Protein AF-A0A2N5UGX7-F1 (afdb_monomer)

Solvent-accessible surface area (backbone atoms only — not comparable to full-atom values): 14971 Å² total; per-residue (Å²): 144,81,88,87,88,77,84,75,81,76,89,75,68,80,90,80,84,80,83,92,83,68,96,86,52,77,71,65,73,45,54,62,57,58,76,65,53,88,71,82,81,57,66,69,60,53,53,55,48,51,55,53,49,52,54,52,42,71,71,44,78,58,48,61,64,44,38,58,51,51,41,49,51,46,22,51,42,62,77,40,58,94,41,64,81,66,40,67,61,50,52,63,50,54,54,49,50,54,48,50,56,70,70,44,79,52,85,78,68,48,70,56,55,76,72,48,43,40,58,74,44,12,87,74,27,75,50,72,56,55,36,26,46,73,50,36,52,62,66,43,76,81,40,76,90,47,40,68,57,53,48,31,62,74,70,65,41,54,92,53,45,43,81,47,51,59,56,52,52,43,64,32,26,66,75,43,68,79,93,60,48,43,62,58,50,57,49,45,52,42,51,48,56,42,48,50,64,45,99,42,72,67,32,29,53,44,44,54,50,51,52,50,41,54,76,69,41,90,62,38,52,72,56,75,36,57,46,37,30,53,53,38,50,53,55,42,57,78,65,66,52,66,96,77,62,59,44,67,90,126

Sequence (250 aa):
MNQDYKVYFITSFTWSQIDPCSHSHKSYYQFPKILTWKDSIPQEHLLTWIRSLSRIIHDDTDGEITSIVTYGFYTLLLKNYGQEPETSIILPILQRWKRDAKSSSWNGRIHLQVWNREMLEPEKGFSKDLLTWPTLNALLIHEPSLDRLRGMISRQEYHLVAGELEVVKQIFSSNPPQPLSGYTRVAALALLFHALHIPEEEVKKEVEATASSILTQPGFYLFSHERSLLDKMFHDHSNNIPEKQVPIAL

Organism: NCBI:txid200324

Mean predicted aligned error: 11.04 Å

Structure (mmCIF, N/CA/C/O backbone):
data_AF-A0A2N5UGX7-F1
#
_entry.id   AF-A0A2N5UGX7-F1
#
loop_
_atom_site.group_PDB
_atom_site.id
_atom_site.type_symbol
_atom_site.label_atom_id
_atom_site.label_alt_id
_atom_site.label_comp_id
_atom_site.label_asym_id
_atom_site.label_entity_id
_atom_site.label_seq_id
_atom_site.pdbx_PDB_ins_code
_atom_site.Cartn_x
_atom_site.Cartn_y
_atom_site.Cartn_z
_atom_site.occupancy
_atom_site.B_iso_or_equiv
_atom_site.auth_seq_id
_atom_site.auth_comp_id
_atom_site.auth_asym_id
_atom_site.auth_atom_id
_atom_site.pdbx_PDB_model_num
ATOM 1 N N . MET A 1 1 ? 23.348 -19.781 12.090 1.00 25.72 1 MET A N 1
ATOM 2 C CA . MET A 1 1 ? 23.235 -18.839 13.222 1.00 25.72 1 MET A CA 1
ATOM 3 C C . MET A 1 1 ? 22.750 -17.500 12.692 1.00 25.72 1 MET A C 1
ATOM 5 O O . MET A 1 1 ? 23.556 -16.727 12.205 1.00 25.72 1 MET A O 1
ATOM 9 N N . ASN A 1 2 ? 21.439 -17.298 12.624 1.00 23.92 2 ASN A N 1
ATOM 10 C CA . ASN A 1 2 ? 20.697 -16.327 13.430 1.00 23.92 2 ASN A CA 1
ATOM 11 C C . ASN A 1 2 ? 19.234 -16.467 13.007 1.00 23.92 2 ASN A C 1
ATOM 13 O O . ASN A 1 2 ? 18.884 -16.274 11.846 1.00 23.92 2 ASN A O 1
ATOM 17 N N . GLN A 1 3 ? 18.446 -16.966 13.952 1.00 28.92 3 GLN A N 1
ATOM 18 C CA . GLN A 1 3 ? 16.993 -16.971 13.920 1.00 28.92 3 GLN A CA 1
ATOM 19 C C . GLN A 1 3 ? 16.496 -15.519 14.023 1.00 28.92 3 GLN A C 1
ATOM 21 O O . GLN A 1 3 ? 17.258 -14.654 14.444 1.00 28.92 3 GLN A O 1
ATOM 26 N N . ASP A 1 4 ? 15.231 -15.311 13.646 1.00 25.98 4 ASP A N 1
ATOM 27 C CA . ASP A 1 4 ? 14.408 -14.101 13.846 1.00 25.98 4 ASP A CA 1
ATOM 28 C C . ASP A 1 4 ? 14.063 -13.309 12.576 1.00 25.98 4 ASP A C 1
ATOM 30 O O . ASP A 1 4 ? 14.296 -12.113 12.455 1.00 25.98 4 ASP A O 1
ATOM 34 N N . TYR A 1 5 ? 13.377 -13.985 11.649 1.00 27.66 5 TYR A N 1
ATOM 35 C CA . TYR A 1 5 ? 12.421 -13.341 10.744 1.00 27.66 5 TYR A CA 1
ATOM 36 C C . TYR A 1 5 ? 11.043 -13.958 10.989 1.00 27.66 5 TYR A C 1
ATOM 38 O O . TYR A 1 5 ? 10.632 -14.906 10.324 1.00 27.66 5 TYR A O 1
ATOM 46 N N . LYS A 1 6 ? 10.340 -13.457 12.005 1.00 27.06 6 LYS A N 1
ATOM 47 C CA . LYS A 1 6 ? 8.914 -13.729 12.222 1.00 27.06 6 LYS A CA 1
ATOM 48 C C . LYS A 1 6 ? 8.168 -12.404 12.330 1.00 27.06 6 LYS A C 1
ATOM 50 O O . LYS A 1 6 ? 7.663 -12.053 13.385 1.00 27.06 6 LYS A O 1
ATOM 55 N N . VAL A 1 7 ? 8.096 -11.672 11.220 1.00 31.25 7 VAL A N 1
ATOM 56 C CA . VAL A 1 7 ? 7.042 -10.667 11.052 1.00 31.25 7 VAL A CA 1
ATOM 57 C C . VAL A 1 7 ? 5.827 -11.436 10.561 1.00 31.25 7 VAL A C 1
ATOM 59 O O . VAL A 1 7 ? 5.752 -11.869 9.412 1.00 31.25 7 VAL A O 1
ATOM 62 N N . TYR A 1 8 ? 4.940 -11.737 11.500 1.00 31.05 8 TYR A N 1
ATOM 63 C CA . TYR A 1 8 ? 3.758 -12.538 11.263 1.00 31.05 8 TYR A CA 1
ATOM 64 C C . TYR A 1 8 ? 2.807 -11.820 10.297 1.00 31.05 8 TYR A C 1
ATOM 66 O O . TYR A 1 8 ? 2.217 -10.792 10.623 1.00 31.05 8 TYR A O 1
ATOM 74 N N . PHE A 1 9 ? 2.599 -12.422 9.127 1.00 30.91 9 PHE A N 1
ATOM 75 C CA . PHE A 1 9 ? 1.405 -12.212 8.315 1.00 30.91 9 PHE A CA 1
ATOM 76 C C . PHE A 1 9 ? 0.183 -12.679 9.110 1.00 30.91 9 PHE A C 1
ATOM 78 O O . PHE A 1 9 ? -0.189 -13.850 9.070 1.00 30.91 9 PHE A O 1
ATOM 85 N N . ILE A 1 10 ? -0.436 -11.783 9.879 1.00 33.00 10 ILE A N 1
ATOM 86 C CA . ILE A 1 10 ? -1.718 -12.059 10.537 1.00 33.00 10 ILE A CA 1
ATOM 87 C C . ILE A 1 10 ? -2.762 -11.115 9.970 1.00 33.00 10 ILE A C 1
ATOM 89 O O . ILE A 1 10 ? -3.164 -10.136 10.588 1.00 33.00 10 ILE A O 1
ATOM 93 N N . THR A 1 11 ? -3.249 -11.470 8.790 1.00 35.16 11 THR A N 1
ATOM 94 C CA . THR A 1 11 ? -4.646 -11.211 8.416 1.00 35.16 11 THR A CA 1
ATOM 95 C C . THR A 1 11 ? -5.323 -12.434 7.787 1.00 35.16 11 THR A C 1
ATOM 97 O O . THR A 1 11 ? -6.534 -12.409 7.589 1.00 35.16 11 THR A O 1
ATOM 100 N N . SER A 1 12 ? -4.601 -13.546 7.579 1.00 30.34 12 SER A N 1
ATOM 101 C CA . SER A 1 12 ? -5.141 -14.777 6.979 1.00 30.34 12 SER A CA 1
ATOM 102 C C . SER A 1 12 ? -4.726 -16.078 7.689 1.00 30.34 12 SER A C 1
ATOM 104 O O . SER A 1 12 ? -4.705 -17.140 7.071 1.00 30.34 12 SER A O 1
ATOM 106 N N . PHE A 1 13 ? -4.452 -16.057 9.001 1.00 31.73 13 PHE A N 1
ATOM 107 C CA . PHE A 1 13 ? -4.387 -17.315 9.754 1.00 31.73 13 PHE A CA 1
ATOM 108 C C . PHE A 1 13 ? -5.798 -17.876 9.962 1.00 31.73 13 PHE A C 1
ATOM 110 O O . PHE A 1 13 ? -6.648 -17.257 10.603 1.00 31.73 13 PHE A O 1
ATOM 117 N N . THR A 1 14 ? -6.039 -19.087 9.459 1.00 32.84 14 THR A N 1
ATOM 118 C CA . THR A 1 14 ? -7.123 -19.948 9.932 1.00 32.84 14 THR A CA 1
ATOM 119 C C . THR A 1 14 ? -6.929 -20.197 11.430 1.00 32.84 14 THR A C 1
ATOM 121 O O . THR A 1 14 ? -5.948 -20.802 11.859 1.00 32.84 14 THR A O 1
ATOM 124 N N . TRP A 1 15 ? -7.872 -19.679 12.214 1.00 37.78 15 TRP A N 1
ATOM 125 C CA . TRP A 1 15 ? -7.895 -19.493 13.670 1.00 37.78 15 TRP A CA 1
ATOM 126 C C . TRP A 1 15 ? -7.915 -20.770 14.542 1.00 37.78 15 TRP A C 1
ATOM 128 O O . TRP A 1 15 ? -8.552 -20.778 15.5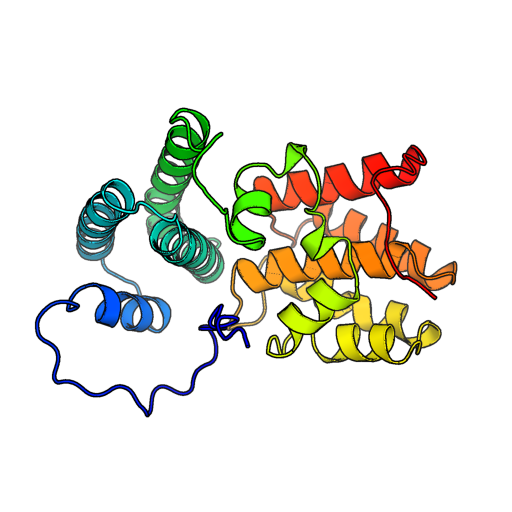93 1.00 37.78 15 TRP A O 1
ATOM 138 N N . SER A 1 16 ? -7.260 -21.866 14.150 1.00 25.44 16 SER A N 1
ATOM 139 C CA . SER A 1 16 ? -7.422 -23.173 14.816 1.00 25.44 16 SER A CA 1
ATOM 140 C C . SER A 1 16 ? -6.281 -23.620 15.742 1.00 25.44 16 SER A C 1
ATOM 142 O O . SER A 1 16 ? -6.319 -24.758 16.199 1.00 25.44 16 SER A O 1
ATOM 144 N N . GLN A 1 17 ? -5.266 -22.795 16.037 1.00 30.67 17 GLN A N 1
ATOM 145 C CA . GLN A 1 17 ? -4.082 -23.260 16.794 1.00 30.67 17 GLN A CA 1
ATOM 146 C C . GLN A 1 17 ? -3.532 -22.289 17.860 1.00 30.67 17 GLN A C 1
ATOM 148 O O . GLN A 1 17 ? -2.321 -22.137 17.978 1.00 30.67 17 GLN A O 1
ATOM 153 N N . ILE A 1 18 ? -4.376 -21.645 18.676 1.00 31.55 18 ILE A N 1
ATOM 154 C CA . ILE A 1 18 ? -3.879 -20.826 19.803 1.00 31.55 18 ILE A CA 1
ATOM 155 C C . ILE A 1 18 ? -4.422 -21.351 21.141 1.00 31.55 18 ILE A C 1
ATOM 157 O O . ILE A 1 18 ? -5.632 -21.405 21.358 1.00 31.55 18 ILE A O 1
ATOM 161 N N . ASP A 1 19 ? -3.488 -21.760 22.005 1.00 28.88 19 ASP A N 1
ATOM 162 C CA . ASP A 1 19 ? -3.677 -22.421 23.302 1.00 28.88 19 ASP A CA 1
ATOM 163 C C . ASP A 1 19 ? -4.246 -21.448 24.375 1.00 28.88 19 ASP A C 1
ATOM 165 O O . ASP A 1 19 ? -3.667 -20.377 24.585 1.00 28.88 19 ASP A O 1
ATOM 169 N N . PRO A 1 20 ? -5.364 -21.757 25.071 1.00 31.33 20 PRO A N 1
ATOM 170 C CA . PRO A 1 20 ? -6.093 -20.804 25.926 1.00 31.33 20 PRO A CA 1
ATOM 171 C C . PRO A 1 20 ? -5.447 -20.418 27.273 1.00 31.33 20 PRO A C 1
ATOM 173 O O . PRO A 1 20 ? -6.063 -19.680 28.047 1.00 31.33 20 PRO A O 1
ATOM 176 N N . CYS A 1 21 ? -4.258 -20.918 27.616 1.00 27.28 21 CYS A N 1
ATOM 177 C CA . CYS A 1 21 ? -3.842 -21.036 29.022 1.00 27.28 21 CYS A CA 1
ATOM 178 C C . CYS A 1 21 ? -2.705 -20.111 29.513 1.00 27.28 21 CYS A C 1
ATOM 180 O O . CYS A 1 21 ? -2.038 -20.458 30.485 1.00 27.28 21 CYS A O 1
ATOM 182 N N . SER A 1 22 ? -2.506 -18.900 28.965 1.00 30.73 22 SER A N 1
ATOM 183 C CA . SER A 1 22 ? -1.585 -17.907 29.569 1.00 30.73 22 SER A CA 1
ATOM 184 C C . SER A 1 22 ? -2.300 -16.620 30.021 1.00 30.73 22 SER A C 1
ATOM 186 O O . SER A 1 22 ? -2.978 -15.923 29.268 1.00 30.73 22 SER A O 1
ATOM 188 N N . HIS A 1 23 ? -2.202 -16.322 31.319 1.00 29.70 23 HIS A N 1
ATOM 189 C CA . HIS A 1 23 ? -3.092 -15.399 32.036 1.00 29.70 23 HIS A CA 1
ATOM 190 C C . HIS A 1 23 ? -2.713 -13.900 31.980 1.00 29.70 23 HIS A C 1
ATOM 192 O O . HIS A 1 23 ? -3.357 -13.103 32.657 1.00 29.70 23 HIS A O 1
ATOM 198 N N . SER A 1 24 ? -1.748 -13.473 31.155 1.00 35.47 24 SER A N 1
ATOM 199 C CA . SER A 1 24 ? -1.296 -12.064 31.092 1.00 35.47 24 SER A CA 1
ATOM 200 C C . SER A 1 24 ? -1.665 -11.287 29.813 1.00 35.47 24 SER A C 1
ATOM 202 O O . SER A 1 24 ? -1.433 -10.086 29.757 1.00 35.47 24 SER A O 1
ATOM 204 N N . HIS A 1 25 ? -2.300 -11.912 28.813 1.00 35.66 25 HIS A N 1
ATOM 205 C CA . HIS A 1 25 ? -2.457 -11.340 27.457 1.00 35.66 25 HIS A CA 1
ATOM 206 C C . HIS A 1 25 ? -3.917 -11.130 27.001 1.00 35.66 25 HIS A C 1
ATOM 208 O O . HIS A 1 25 ? -4.211 -11.077 25.807 1.00 35.66 25 HIS A O 1
ATOM 214 N N . LYS A 1 26 ? -4.871 -11.006 27.935 1.00 31.95 26 LYS A N 1
ATOM 215 C CA . LYS A 1 26 ? -6.319 -11.031 27.629 1.00 31.95 26 LYS A CA 1
ATOM 216 C C . LYS A 1 26 ? -6.817 -9.938 26.661 1.00 31.95 26 LYS A C 1
ATOM 218 O O . LYS A 1 26 ? -7.842 -10.156 26.021 1.00 31.95 26 LYS A O 1
ATOM 223 N N . SER A 1 27 ? -6.121 -8.807 26.509 1.00 38.84 27 SER A N 1
ATOM 224 C CA . SER A 1 27 ? -6.508 -7.718 25.590 1.00 38.84 27 SER A CA 1
ATOM 225 C C . SER A 1 27 ? -6.175 -8.000 24.119 1.00 38.84 27 SER A C 1
ATOM 227 O O . SER A 1 27 ? -6.954 -7.635 23.240 1.00 38.84 27 SER A O 1
ATOM 229 N N . TYR A 1 28 ? -5.069 -8.695 23.837 1.00 37.41 28 TYR A N 1
ATOM 230 C CA . TYR A 1 28 ? -4.634 -8.996 22.467 1.00 37.41 28 TYR A CA 1
ATOM 231 C C . TYR A 1 28 ? -5.542 -10.021 21.785 1.00 37.41 28 TYR A C 1
ATOM 233 O O . TYR A 1 28 ? -5.849 -9.882 20.607 1.00 37.41 28 TYR A O 1
ATOM 241 N N . TYR A 1 29 ? -6.076 -10.986 22.539 1.00 39.75 29 TYR A N 1
ATOM 242 C CA . TYR A 1 29 ? -7.000 -12.004 22.019 1.00 39.75 29 TYR A CA 1
ATOM 243 C C . TYR A 1 29 ? -8.375 -11.455 21.595 1.00 39.75 29 TYR A C 1
ATOM 245 O O . TYR A 1 29 ? -9.163 -12.173 20.976 1.00 39.75 29 TYR A O 1
ATOM 253 N N . GLN A 1 30 ? -8.691 -10.198 21.924 1.00 40.12 30 GLN A N 1
ATOM 254 C CA . GLN A 1 30 ? -9.943 -9.547 21.526 1.00 40.12 30 GLN A CA 1
ATOM 255 C C . GLN A 1 30 ? -9.812 -8.751 20.221 1.00 40.12 30 GLN A C 1
ATOM 257 O O . GLN A 1 30 ? -10.808 -8.583 19.522 1.00 40.12 30 GLN A O 1
ATOM 262 N N . PHE A 1 31 ? -8.599 -8.315 19.860 1.00 44.62 31 PHE A N 1
ATOM 263 C CA . PHE A 1 31 ? -8.330 -7.540 18.642 1.00 44.62 31 PHE A CA 1
ATOM 264 C C . PHE A 1 31 ? -8.800 -8.268 17.368 1.00 44.62 31 PHE A C 1
ATOM 266 O O . PHE A 1 31 ? -9.508 -7.662 16.559 1.00 44.62 31 PHE A O 1
ATOM 273 N N . PRO A 1 32 ? -8.546 -9.582 17.205 1.00 44.78 32 PRO A N 1
ATOM 274 C CA . PRO A 1 32 ? -8.989 -10.282 16.011 1.00 44.78 32 PRO A CA 1
ATOM 275 C C . PRO A 1 32 ? -10.488 -10.565 15.986 1.00 44.78 32 PRO A C 1
ATOM 277 O O . PRO A 1 32 ? -11.097 -10.483 14.925 1.00 44.78 32 PRO A O 1
ATOM 280 N N . LYS A 1 33 ? -11.110 -10.809 17.151 1.00 41.12 33 LYS A N 1
ATOM 281 C CA . LYS A 1 33 ? -12.571 -10.978 17.252 1.00 41.12 33 LYS A CA 1
ATOM 282 C C . LYS A 1 33 ? -13.321 -9.744 16.745 1.00 41.12 33 LYS A C 1
ATOM 284 O O . LYS A 1 33 ? -14.348 -9.892 16.091 1.00 41.12 33 LYS A O 1
ATOM 289 N N . ILE A 1 34 ? -12.778 -8.553 16.992 1.00 47.62 34 ILE A N 1
ATOM 290 C CA . ILE A 1 34 ? -13.338 -7.262 16.572 1.00 47.62 34 ILE A CA 1
ATOM 291 C C . ILE A 1 34 ? -13.196 -7.051 15.054 1.00 47.62 34 ILE A C 1
ATOM 293 O O . ILE A 1 34 ? -14.162 -6.654 14.405 1.00 47.62 34 ILE A O 1
ATOM 297 N N . LEU A 1 35 ? -12.042 -7.389 14.461 1.00 51.41 35 LEU A N 1
ATOM 298 C CA . LEU A 1 35 ? -11.848 -7.346 13.001 1.00 51.41 35 LEU A CA 1
ATOM 299 C C . LEU A 1 35 ? -12.805 -8.304 12.267 1.00 51.41 35 LEU A C 1
ATOM 301 O O . LEU A 1 35 ? -13.353 -7.968 11.213 1.00 51.41 35 LEU A O 1
ATOM 305 N N . THR A 1 36 ? -13.072 -9.468 12.864 1.00 49.25 36 THR A N 1
ATOM 306 C CA . THR A 1 36 ? -13.997 -10.477 12.327 1.00 49.25 36 THR A CA 1
ATOM 307 C C . THR A 1 36 ? -15.468 -10.234 12.665 1.00 49.25 36 THR A C 1
ATOM 309 O O . THR A 1 36 ? -16.323 -10.951 12.145 1.00 49.25 36 THR A O 1
ATOM 312 N N . TRP A 1 37 ? -15.800 -9.267 13.532 1.00 49.25 37 TRP A N 1
ATOM 313 C CA . TRP A 1 37 ? -17.180 -9.128 13.997 1.00 49.25 37 TRP A CA 1
ATOM 314 C C . TRP A 1 37 ? -18.079 -8.600 12.882 1.00 49.25 37 TRP A C 1
ATOM 316 O O . TRP A 1 37 ? -17.738 -7.641 12.185 1.00 49.25 37 TRP A O 1
ATOM 326 N N . LYS A 1 38 ? -19.177 -9.322 12.655 1.00 46.62 38 LYS A N 1
ATOM 327 C CA . LYS A 1 38 ? -19.920 -9.304 11.394 1.00 46.62 38 LYS A CA 1
ATOM 328 C C . LYS A 1 38 ? -20.936 -8.164 11.305 1.00 46.62 38 LYS A C 1
ATOM 330 O O . LYS A 1 38 ? -21.222 -7.736 10.200 1.00 46.62 38 LYS A O 1
ATOM 335 N N . ASP A 1 39 ? -21.369 -7.611 12.437 1.00 51.72 39 ASP A N 1
ATOM 336 C CA . ASP A 1 39 ? -22.463 -6.642 12.494 1.00 51.72 39 ASP A CA 1
ATOM 337 C C . ASP A 1 39 ? -22.151 -5.596 13.582 1.00 51.72 39 ASP A C 1
ATOM 339 O O . ASP A 1 39 ? -22.083 -5.944 14.756 1.00 51.72 39 ASP A O 1
ATOM 343 N N . SER A 1 40 ? -21.853 -4.357 13.166 1.00 55.59 40 SER A N 1
ATOM 344 C CA . SER A 1 40 ? -21.694 -3.111 13.955 1.00 55.59 40 SER A CA 1
ATOM 345 C C . SER A 1 40 ? -21.207 -3.225 15.416 1.00 55.59 40 SER A C 1
ATOM 347 O O . SER A 1 40 ? -21.931 -3.665 16.310 1.00 55.59 40 SER A O 1
ATOM 349 N N . ILE A 1 41 ? -20.010 -2.706 15.710 1.00 61.03 41 ILE A N 1
ATOM 350 C CA . ILE A 1 41 ? -19.529 -2.559 17.094 1.00 61.03 41 ILE A CA 1
ATOM 351 C C . ILE A 1 41 ? -20.250 -1.366 17.734 1.00 61.03 41 ILE A C 1
ATOM 353 O O . ILE A 1 41 ? -20.127 -0.258 17.212 1.00 61.03 41 ILE A O 1
ATOM 357 N N . PRO A 1 42 ? -20.933 -1.522 18.885 1.00 67.25 42 PRO A N 1
ATOM 358 C CA . PRO A 1 42 ? -21.516 -0.374 19.561 1.00 67.25 42 PRO A CA 1
ATOM 359 C C . PRO A 1 42 ? -20.426 0.636 19.939 1.00 67.25 42 PRO A C 1
ATOM 361 O O . PRO A 1 42 ? -19.373 0.271 20.472 1.00 67.25 42 PRO A O 1
ATOM 364 N N . GLN A 1 43 ? -20.696 1.915 19.686 1.00 67.25 43 GLN A N 1
ATOM 365 C CA . GLN A 1 43 ? -19.755 3.026 19.852 1.00 67.25 43 GLN A CA 1
ATOM 366 C C . GLN A 1 43 ? -19.025 3.030 21.210 1.00 67.25 43 GLN A C 1
ATOM 368 O O . GLN A 1 43 ? -17.822 3.284 21.283 1.00 67.25 43 GLN A O 1
ATOM 373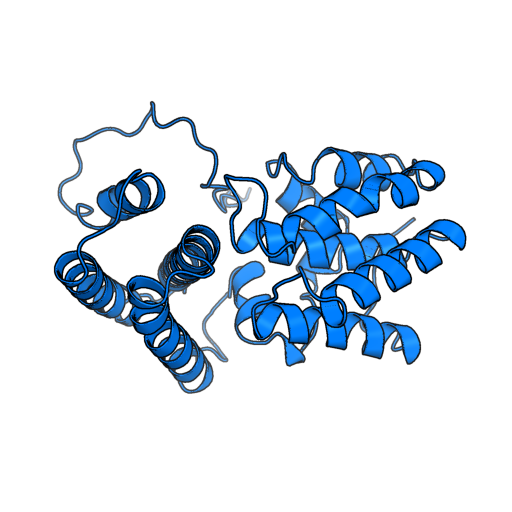 N N . GLU A 1 44 ? -19.730 2.707 22.292 1.00 68.69 44 GLU A N 1
ATOM 374 C CA . GLU A 1 44 ? -19.177 2.668 23.651 1.00 68.69 44 GLU A CA 1
ATOM 375 C C . GLU A 1 44 ? -18.098 1.587 23.829 1.00 68.69 44 GLU A C 1
ATOM 377 O O . GLU A 1 44 ? -17.081 1.806 24.502 1.00 68.69 44 GLU A O 1
ATOM 382 N N . HIS A 1 45 ? -18.273 0.433 23.180 1.00 70.19 45 HIS A N 1
ATOM 383 C CA . HIS A 1 45 ? -17.283 -0.642 23.183 1.00 70.19 45 HIS A CA 1
ATOM 384 C C . HIS A 1 45 ? -16.050 -0.260 22.366 1.00 70.19 45 HIS A C 1
ATOM 386 O O . HIS A 1 45 ? -14.927 -0.468 22.833 1.00 70.19 45 HIS A O 1
ATOM 392 N N . LEU A 1 46 ? -16.248 0.367 21.201 1.00 70.44 46 LEU A N 1
ATOM 393 C CA . LEU A 1 46 ? -15.153 0.882 20.378 1.00 70.44 46 LEU A CA 1
ATOM 394 C C . LEU A 1 46 ? -14.316 1.906 21.164 1.00 70.44 46 LEU A C 1
ATOM 396 O O . LEU A 1 46 ? -13.096 1.776 21.240 1.00 70.44 46 LEU A O 1
ATOM 400 N N . LEU A 1 47 ? -14.958 2.864 21.840 1.00 71.62 47 LEU A N 1
ATOM 401 C CA . LEU A 1 47 ? -14.279 3.868 22.671 1.00 71.62 47 LEU A CA 1
ATOM 402 C C . LEU A 1 47 ? -13.500 3.255 23.843 1.00 71.62 47 LEU A C 1
ATOM 404 O O . LEU A 1 47 ? -12.366 3.655 24.116 1.00 71.62 47 LEU A O 1
ATOM 408 N N . THR A 1 48 ? -14.088 2.283 24.539 1.00 72.19 48 THR A N 1
ATOM 409 C CA . THR A 1 48 ? -13.439 1.591 25.667 1.00 72.19 48 THR A CA 1
ATOM 410 C C . THR A 1 48 ? -12.184 0.849 25.216 1.00 72.19 48 THR A C 1
ATOM 412 O O . THR A 1 48 ? -11.144 0.874 25.884 1.00 72.19 48 THR A O 1
ATOM 415 N N . TRP A 1 49 ? -12.260 0.223 24.048 1.00 73.62 49 TRP A N 1
ATOM 416 C CA . TRP A 1 49 ? -11.140 -0.485 23.462 1.00 73.62 49 TRP A CA 1
ATOM 417 C C . TRP A 1 49 ? -10.043 0.464 22.989 1.00 73.62 49 TRP A C 1
ATOM 419 O O . TRP A 1 49 ? -8.880 0.262 23.329 1.00 73.62 49 TRP A O 1
ATOM 429 N N . ILE A 1 50 ? -10.406 1.556 22.312 1.00 73.81 50 ILE A N 1
ATOM 430 C CA . ILE A 1 50 ? -9.438 2.572 21.897 1.00 73.81 50 ILE A CA 1
ATOM 431 C C . ILE A 1 50 ? -8.680 3.141 23.103 1.00 73.81 50 ILE A C 1
ATOM 433 O O . ILE A 1 50 ? -7.458 3.293 23.047 1.00 73.81 50 ILE A O 1
ATOM 437 N N . ARG A 1 51 ? -9.365 3.416 24.221 1.00 73.75 51 ARG A N 1
ATOM 438 C CA . ARG A 1 51 ? -8.708 3.868 25.463 1.00 73.75 51 ARG A CA 1
ATOM 439 C C . ARG A 1 51 ? -7.720 2.830 25.990 1.00 73.75 51 ARG A C 1
ATOM 441 O O . ARG A 1 51 ? -6.621 3.187 26.405 1.00 73.75 51 ARG A O 1
ATOM 448 N N . SER A 1 52 ? -8.103 1.556 25.944 1.00 74.75 52 SER A N 1
ATOM 449 C CA . SER A 1 52 ? -7.268 0.447 26.406 1.00 74.75 52 SER A CA 1
ATOM 450 C C . SER A 1 52 ? -6.022 0.280 25.533 1.00 74.75 52 SER A C 1
ATOM 452 O O . SER A 1 52 ? -4.918 0.194 26.063 1.00 74.75 52 SER A O 1
ATOM 454 N N . LEU A 1 53 ? -6.176 0.316 24.208 1.00 74.31 53 LEU A N 1
ATOM 455 C CA . LEU A 1 53 ? -5.062 0.255 23.264 1.00 74.31 53 LEU A CA 1
ATOM 456 C C . LEU A 1 53 ? -4.153 1.477 23.336 1.00 74.31 53 LEU A C 1
ATOM 458 O O . LEU A 1 53 ? -2.944 1.319 23.260 1.00 74.31 53 LEU A O 1
ATOM 462 N N . SER A 1 54 ? -4.707 2.673 23.549 1.00 71.62 54 SER A N 1
ATOM 463 C CA . SER A 1 54 ? -3.909 3.896 23.719 1.00 71.62 54 SER A CA 1
ATOM 464 C C . SER A 1 54 ? -2.919 3.768 24.876 1.00 71.62 54 SER A C 1
ATOM 466 O O . SER A 1 54 ? -1.800 4.259 24.780 1.00 71.62 54 SER A O 1
ATOM 468 N N . ARG A 1 55 ? -3.319 3.093 25.964 1.00 71.44 55 ARG A N 1
ATOM 469 C CA . ARG A 1 55 ? -2.429 2.829 27.100 1.00 71.44 55 ARG A CA 1
ATOM 470 C C . ARG A 1 55 ? -1.325 1.840 26.730 1.00 71.44 55 ARG A C 1
ATOM 472 O O . ARG A 1 55 ? -0.182 2.069 27.079 1.00 71.44 55 ARG A O 1
ATOM 479 N N . ILE A 1 56 ? -1.663 0.782 25.995 1.00 70.50 56 ILE A N 1
ATOM 480 C CA . ILE A 1 56 ? -0.686 -0.227 25.565 1.00 70.50 56 ILE A CA 1
ATOM 481 C C . ILE A 1 56 ? 0.333 0.378 24.588 1.00 70.50 56 ILE A C 1
ATOM 483 O O . ILE A 1 56 ? 1.519 0.133 24.731 1.00 70.50 56 ILE A O 1
ATOM 487 N N . ILE A 1 57 ? -0.117 1.210 23.644 1.00 70.88 57 ILE A N 1
ATOM 488 C CA . ILE A 1 57 ? 0.752 1.942 22.708 1.00 70.88 57 ILE A CA 1
ATOM 489 C C . ILE A 1 57 ? 1.714 2.869 23.448 1.00 70.88 57 ILE A C 1
ATOM 491 O O . ILE A 1 57 ? 2.849 3.045 23.027 1.00 70.88 57 ILE A O 1
ATOM 495 N N . HIS A 1 58 ? 1.271 3.487 24.543 1.00 69.06 58 HIS A N 1
ATOM 496 C CA . HIS A 1 58 ? 2.142 4.355 25.329 1.00 69.06 58 HIS A CA 1
ATOM 497 C C . HIS A 1 58 ? 3.315 3.593 25.962 1.00 69.06 58 HIS A C 1
ATOM 499 O O . HIS A 1 58 ? 4.410 4.139 26.065 1.00 69.06 58 HIS A O 1
ATOM 505 N N . ASP A 1 59 ? 3.077 2.338 26.341 1.00 69.00 59 ASP A N 1
ATOM 506 C CA . ASP A 1 59 ? 4.068 1.456 26.958 1.00 69.00 59 ASP A CA 1
ATOM 507 C C . ASP A 1 59 ? 4.857 0.632 25.915 1.00 69.00 59 ASP A C 1
ATOM 509 O O . ASP A 1 59 ? 5.736 -0.149 26.280 1.00 69.00 59 ASP A O 1
ATOM 513 N N . ASP A 1 60 ? 4.550 0.787 24.622 1.00 65.62 60 ASP A N 1
ATOM 514 C CA . ASP A 1 60 ? 5.176 0.056 23.523 1.00 65.62 60 ASP A CA 1
ATOM 515 C C . ASP A 1 60 ? 6.558 0.633 23.188 1.00 65.62 60 ASP A C 1
ATOM 517 O O . ASP A 1 60 ? 6.698 1.737 22.654 1.00 65.62 60 ASP A O 1
ATOM 521 N N . THR A 1 61 ? 7.599 -0.126 23.519 1.00 63.09 61 THR A N 1
ATOM 522 C CA . THR A 1 61 ? 8.990 0.311 23.369 1.00 63.09 61 THR A CA 1
ATOM 523 C C . THR A 1 61 ? 9.608 -0.018 22.015 1.00 63.09 61 THR A C 1
ATOM 525 O O . THR A 1 61 ? 10.586 0.632 21.643 1.00 63.09 61 THR A O 1
ATOM 528 N N . ASP A 1 62 ? 9.090 -1.020 21.298 1.00 61.94 62 ASP A N 1
ATOM 529 C CA . ASP A 1 62 ? 9.638 -1.477 20.011 1.00 61.94 62 ASP A CA 1
ATOM 530 C C . ASP A 1 62 ? 8.792 -1.038 18.803 1.00 61.94 62 ASP A C 1
ATOM 532 O O . ASP A 1 62 ? 9.285 -1.026 17.673 1.00 61.94 62 ASP A O 1
ATOM 536 N N . GLY A 1 63 ? 7.559 -0.583 19.039 1.00 65.50 63 GLY A N 1
ATOM 537 C CA . GLY A 1 63 ? 6.670 -0.053 18.010 1.00 65.50 63 GLY A CA 1
ATOM 538 C C . GLY A 1 63 ? 5.875 -1.130 17.267 1.00 65.50 63 GLY A C 1
ATOM 539 O O . GLY A 1 63 ? 5.096 -0.787 16.366 1.00 65.50 63 GLY A O 1
ATOM 540 N N . GLU A 1 64 ? 6.042 -2.414 17.599 1.00 66.44 64 GLU A N 1
ATOM 541 C CA . GLU A 1 64 ? 5.317 -3.527 16.978 1.00 66.44 64 GLU A CA 1
ATOM 542 C C . GLU A 1 64 ? 3.824 -3.458 17.315 1.00 66.44 64 GLU A C 1
ATOM 544 O O . GLU A 1 64 ? 2.965 -3.518 16.430 1.00 66.44 64 GLU A O 1
ATOM 549 N N . ILE A 1 65 ? 3.490 -3.234 18.586 1.00 70.31 65 ILE A N 1
ATOM 550 C CA . ILE A 1 65 ? 2.092 -3.158 19.022 1.00 70.31 65 ILE A CA 1
ATOM 551 C C . ILE A 1 65 ? 1.413 -1.938 18.406 1.00 70.31 65 ILE A C 1
ATOM 553 O O . ILE A 1 65 ? 0.299 -2.032 17.887 1.00 70.31 65 ILE A O 1
ATOM 557 N N . THR A 1 66 ? 2.100 -0.799 18.407 1.00 72.19 66 THR A N 1
ATOM 558 C CA . THR A 1 66 ? 1.632 0.445 17.797 1.00 72.19 66 THR A CA 1
ATOM 559 C C . THR A 1 66 ? 1.261 0.222 16.348 1.00 72.19 66 THR A C 1
ATOM 561 O O . THR A 1 66 ? 0.251 0.745 15.875 1.00 72.19 66 THR A O 1
ATOM 564 N N . SER A 1 67 ? 2.027 -0.595 15.639 1.00 69.31 67 SER A N 1
ATOM 565 C CA . SER A 1 67 ? 1.777 -0.831 14.233 1.00 69.31 67 SER A CA 1
ATOM 566 C C . SER A 1 67 ? 0.677 -1.815 13.932 1.00 69.31 67 SER A C 1
ATOM 568 O O . SER A 1 67 ? -0.196 -1.477 13.133 1.00 69.31 67 SER A O 1
ATOM 570 N N . ILE A 1 68 ? 0.635 -2.946 14.633 1.00 72.38 68 ILE A N 1
ATOM 571 C CA . ILE A 1 68 ? -0.502 -3.874 14.570 1.00 72.38 68 ILE A CA 1
ATOM 572 C C . ILE A 1 68 ? -1.804 -3.113 14.825 1.00 72.38 68 ILE A C 1
ATOM 574 O O . ILE A 1 68 ? -2.779 -3.225 14.076 1.00 72.38 68 ILE A O 1
ATOM 578 N N . VAL A 1 69 ? -1.801 -2.285 15.869 1.00 74.62 69 VAL A N 1
ATOM 579 C CA . VAL A 1 69 ? -2.966 -1.506 16.252 1.00 74.62 69 VAL A CA 1
ATOM 580 C C . VAL A 1 69 ? -3.325 -0.486 15.170 1.00 74.62 69 VAL A C 1
ATOM 582 O O . VAL A 1 69 ? -4.480 -0.431 14.743 1.00 74.62 69 VAL A O 1
ATOM 585 N N . THR A 1 70 ? -2.354 0.289 14.687 1.00 75.56 70 THR A N 1
ATOM 586 C CA . THR A 1 70 ? -2.602 1.333 13.685 1.00 75.56 70 THR A CA 1
ATOM 587 C C . THR A 1 70 ? -3.133 0.746 12.374 1.00 75.56 70 THR A C 1
ATOM 589 O O . THR A 1 70 ? -4.130 1.236 11.840 1.00 75.56 70 THR A O 1
ATOM 592 N N . TYR A 1 71 ? -2.544 -0.346 11.885 1.00 74.12 71 TYR A N 1
ATOM 593 C CA . TYR A 1 71 ? -3.019 -1.029 10.682 1.00 74.12 71 TYR A CA 1
ATOM 594 C C . TYR A 1 71 ? -4.385 -1.688 10.869 1.00 74.12 71 TYR A C 1
ATOM 596 O O . TYR A 1 71 ? -5.201 -1.681 9.942 1.00 74.12 71 TYR A O 1
ATOM 604 N N . GLY A 1 72 ? -4.690 -2.203 12.061 1.00 75.75 72 GLY A N 1
ATOM 605 C CA . GLY A 1 72 ? -6.034 -2.687 12.359 1.00 75.75 72 GLY A CA 1
ATOM 606 C C . GLY A 1 72 ? -7.076 -1.569 12.337 1.00 75.75 72 GLY A C 1
ATOM 607 O O . GLY A 1 72 ? -8.159 -1.778 11.801 1.00 75.75 72 GLY A O 1
ATOM 608 N N . PHE A 1 73 ? -6.752 -0.357 12.799 1.00 78.81 73 PHE A N 1
ATOM 609 C CA . PHE A 1 73 ? -7.654 0.792 12.655 1.00 78.81 73 PHE A CA 1
ATOM 610 C C . PHE A 1 73 ? -7.848 1.223 11.204 1.00 78.81 73 PHE A C 1
ATOM 612 O O . PHE A 1 73 ? -8.982 1.482 10.813 1.00 78.81 73 PHE A O 1
ATOM 619 N N . TYR A 1 74 ? -6.791 1.259 10.389 1.00 79.06 74 TYR A N 1
ATOM 620 C CA . TYR A 1 74 ? -6.954 1.503 8.951 1.00 79.06 74 TYR A CA 1
ATOM 621 C C . TYR A 1 74 ? -7.813 0.424 8.287 1.00 79.06 74 TYR A C 1
ATOM 623 O O . TYR A 1 74 ? -8.682 0.738 7.482 1.00 79.06 74 TYR A O 1
ATOM 631 N N . THR A 1 75 ? -7.648 -0.836 8.686 1.00 78.12 75 THR A N 1
ATOM 632 C CA . THR A 1 75 ? -8.485 -1.948 8.213 1.00 78.12 75 THR A CA 1
ATOM 633 C C . THR A 1 75 ? -9.949 -1.774 8.636 1.00 78.12 75 THR A C 1
ATOM 635 O O . THR A 1 75 ? -10.854 -1.973 7.829 1.00 78.12 75 THR A O 1
ATOM 638 N N . LEU A 1 76 ? -10.208 -1.326 9.869 1.00 76.38 76 LEU A N 1
ATOM 639 C CA . LEU A 1 76 ? -11.558 -0.984 10.328 1.00 76.38 76 LEU A CA 1
ATOM 640 C C . LEU A 1 76 ? -12.147 0.198 9.549 1.00 76.38 76 LEU A C 1
ATOM 642 O O . LEU A 1 76 ? -13.326 0.161 9.210 1.00 76.38 76 LEU A O 1
ATOM 646 N N . LEU A 1 77 ? -11.350 1.221 9.233 1.00 79.94 77 LEU A N 1
ATOM 647 C CA . LEU A 1 77 ? -11.795 2.334 8.392 1.00 79.94 77 LEU A CA 1
ATOM 648 C C . LEU A 1 77 ? -12.159 1.873 6.979 1.00 79.94 77 LEU A C 1
ATOM 650 O O . LEU A 1 77 ? -13.163 2.334 6.450 1.00 79.94 77 LEU A O 1
ATOM 654 N N . LEU A 1 78 ? -11.387 0.955 6.388 1.00 77.75 78 LEU A N 1
ATOM 655 C CA . LEU A 1 78 ? -11.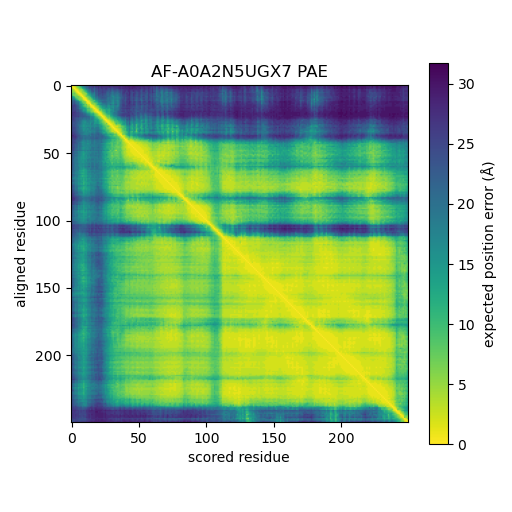704 0.373 5.078 1.00 77.75 78 LEU A CA 1
ATOM 656 C C . LEU A 1 78 ? -13.008 -0.424 5.122 1.00 77.75 78 LEU A C 1
ATOM 658 O O . LEU A 1 78 ? -13.858 -0.262 4.254 1.00 77.75 78 LEU A O 1
ATOM 662 N N . LYS A 1 79 ? -13.184 -1.258 6.152 1.00 75.56 79 LYS A N 1
ATOM 663 C CA . LYS A 1 79 ? -14.387 -2.082 6.325 1.00 75.56 79 LYS A CA 1
ATOM 664 C C . LYS A 1 79 ? -15.656 -1.245 6.517 1.00 75.56 79 LYS A C 1
ATOM 666 O O . LYS A 1 79 ? -16.719 -1.658 6.070 1.00 75.56 79 LYS A O 1
ATOM 671 N N . ASN A 1 80 ? -15.543 -0.094 7.179 1.00 73.56 80 ASN A N 1
ATOM 672 C CA . ASN A 1 80 ? -16.662 0.810 7.467 1.00 73.56 80 ASN A CA 1
ATOM 673 C C . ASN A 1 80 ? -16.633 2.067 6.577 1.00 73.56 80 ASN A C 1
ATOM 675 O O . ASN A 1 80 ? -17.168 3.112 6.950 1.00 73.56 80 ASN A O 1
ATOM 679 N N . TYR A 1 81 ? -15.978 2.006 5.414 1.00 73.69 81 TYR A N 1
ATOM 680 C CA . TYR A 1 81 ? -15.905 3.146 4.506 1.00 73.69 81 TYR A CA 1
ATOM 681 C C . TYR A 1 81 ? -17.315 3.586 4.075 1.00 73.69 81 TYR A C 1
ATOM 683 O O . TYR A 1 81 ? -18.147 2.766 3.694 1.00 73.69 81 TYR A O 1
ATOM 691 N N . GLY A 1 82 ? -17.596 4.889 4.173 1.00 69.19 82 GLY A N 1
ATOM 692 C CA . GLY A 1 82 ? -18.930 5.454 3.932 1.00 69.19 82 GLY A CA 1
ATOM 693 C C . GLY A 1 82 ? -19.898 5.385 5.123 1.00 69.19 82 GLY A C 1
ATOM 694 O O . GLY A 1 82 ? -21.017 5.877 5.004 1.00 69.19 82 GLY A O 1
ATOM 695 N N . GLN A 1 83 ? -19.486 4.829 6.271 1.00 71.38 83 GLN A N 1
ATOM 696 C CA . GLN A 1 83 ? -20.265 4.822 7.516 1.00 71.38 83 GLN A CA 1
ATOM 697 C C . GLN A 1 83 ? -19.705 5.880 8.491 1.00 71.38 83 GLN A C 1
ATOM 699 O O . GLN A 1 83 ? -18.635 5.730 9.084 1.00 71.38 83 GLN A O 1
ATOM 704 N N . GLU A 1 84 ? -20.410 7.009 8.604 1.00 66.69 84 GLU A N 1
ATOM 705 C CA . GLU A 1 84 ? -20.040 8.190 9.414 1.00 66.69 84 GLU A CA 1
ATOM 706 C C . GLU A 1 84 ? -19.842 7.933 10.931 1.00 66.69 84 GLU A C 1
ATOM 708 O O . GLU A 1 84 ? -18.877 8.460 11.500 1.00 66.69 84 GLU A O 1
ATOM 713 N N . PRO A 1 85 ? -20.683 7.140 11.631 1.00 62.84 85 PRO A N 1
ATOM 714 C CA . PRO A 1 85 ? -20.575 7.006 13.088 1.00 62.84 85 PRO A CA 1
ATOM 715 C C . PRO A 1 85 ? -19.266 6.345 13.542 1.00 62.84 85 PRO A C 1
ATOM 717 O O . PRO A 1 85 ? -18.644 6.778 14.510 1.00 62.84 85 PRO A O 1
ATOM 720 N N . GLU A 1 86 ? -18.815 5.310 12.837 1.00 63.88 86 GLU A N 1
ATOM 721 C CA . GLU A 1 86 ? -17.643 4.517 13.206 1.00 63.88 86 GLU A CA 1
ATOM 722 C C . GLU A 1 86 ? -16.338 5.195 12.767 1.00 63.88 86 GLU A C 1
ATOM 724 O O . GLU A 1 86 ? -15.344 5.215 13.503 1.00 63.88 86 GLU A O 1
ATOM 729 N N . THR A 1 87 ? -16.336 5.793 11.573 1.00 69.38 87 THR A N 1
ATOM 730 C CA . THR A 1 87 ? -15.149 6.444 10.999 1.00 69.38 87 THR A CA 1
ATOM 731 C C . THR A 1 87 ? -14.802 7.761 11.702 1.00 69.38 87 THR A C 1
ATOM 733 O O . THR A 1 87 ? -13.617 8.049 11.905 1.00 69.38 87 THR A O 1
ATOM 736 N N . SER A 1 88 ? -15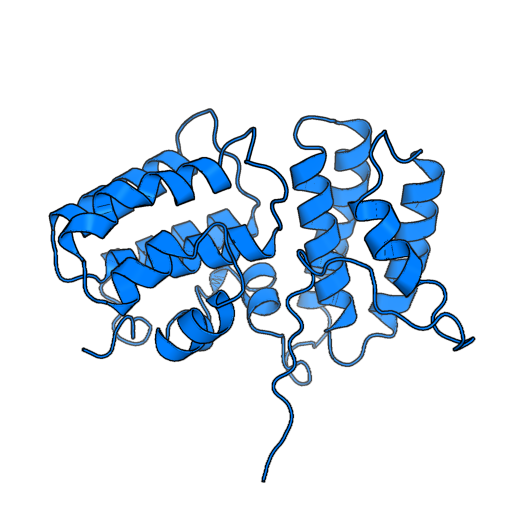.806 8.516 12.166 1.00 75.12 88 SER A N 1
ATOM 737 C CA . SER A 1 88 ? -15.622 9.795 12.874 1.00 75.12 88 SER A CA 1
ATOM 738 C C . SER A 1 88 ? -14.897 9.662 14.220 1.00 75.12 88 SER A C 1
ATOM 740 O O . SER A 1 88 ? -14.247 10.608 14.667 1.00 75.12 88 SER A O 1
ATOM 742 N N . ILE A 1 89 ? -14.933 8.482 14.848 1.00 74.88 89 ILE A N 1
ATOM 743 C CA . ILE A 1 89 ? -14.242 8.207 16.118 1.00 74.88 89 ILE A CA 1
ATOM 744 C C . ILE A 1 89 ? -12.801 7.762 15.881 1.00 74.88 89 ILE A C 1
ATOM 746 O O . ILE A 1 89 ? -11.893 8.164 16.610 1.00 74.88 89 ILE A O 1
ATOM 750 N N . ILE A 1 90 ? -12.578 6.920 14.872 1.00 76.06 90 ILE A N 1
ATOM 751 C CA . ILE A 1 90 ? -11.268 6.314 14.612 1.00 76.06 90 ILE A CA 1
ATOM 752 C C . ILE A 1 90 ? -10.295 7.344 14.017 1.00 76.06 90 ILE A C 1
ATOM 754 O O . ILE A 1 90 ? -9.126 7.394 14.412 1.00 76.06 90 ILE A O 1
ATOM 758 N N . LEU A 1 91 ? -10.766 8.196 13.098 1.00 79.44 91 LEU A N 1
ATOM 759 C CA . LEU A 1 91 ? -9.917 9.143 12.365 1.00 79.44 91 LEU A CA 1
ATOM 760 C C . LEU A 1 91 ? -9.151 10.132 13.269 1.00 79.44 91 LEU A C 1
ATOM 762 O O . LEU A 1 91 ? -7.928 10.229 13.113 1.00 79.44 91 LEU A O 1
ATOM 766 N N . PRO A 1 92 ? -9.777 10.834 14.238 1.00 80.56 92 PRO A N 1
ATOM 767 C CA . PRO A 1 92 ? -9.058 11.759 15.119 1.00 80.56 92 PRO A CA 1
ATOM 768 C C . PRO A 1 92 ? -7.972 11.075 15.957 1.00 80.56 92 PRO A C 1
ATOM 770 O O . PRO A 1 92 ? -6.952 11.682 16.290 1.00 80.56 92 PRO A O 1
ATOM 773 N N . ILE A 1 93 ? -8.174 9.801 16.295 1.00 77.06 93 ILE A N 1
ATOM 774 C CA . ILE A 1 93 ? -7.259 9.030 17.139 1.00 77.06 93 ILE A CA 1
ATOM 775 C C . ILE A 1 93 ? -6.037 8.608 16.334 1.00 77.06 93 ILE A C 1
ATOM 777 O O . ILE A 1 93 ? -4.914 8.847 16.777 1.00 77.06 93 ILE A O 1
ATOM 781 N N . LEU A 1 94 ? -6.241 8.105 15.115 1.00 78.31 94 LEU A N 1
ATOM 782 C CA . LEU A 1 94 ? -5.150 7.842 14.176 1.00 78.31 94 LEU A CA 1
ATOM 783 C C . LEU A 1 94 ? -4.316 9.098 13.897 1.00 78.31 94 LEU A C 1
ATOM 785 O O . LEU A 1 94 ? -3.087 9.040 13.885 1.00 78.31 94 LEU A O 1
ATOM 789 N N . GLN A 1 95 ? -4.965 10.253 13.718 1.00 79.56 95 GLN A N 1
ATOM 790 C CA . GLN A 1 95 ? -4.265 11.526 13.525 1.00 79.56 95 GLN A CA 1
ATOM 791 C C . GLN A 1 95 ? -3.447 11.928 14.754 1.00 79.56 95 GLN A C 1
ATOM 793 O O . GLN A 1 95 ? -2.307 12.382 14.619 1.00 79.56 95 GLN A O 1
ATOM 798 N N . ARG A 1 96 ? -4.004 11.750 15.958 1.00 77.44 96 ARG A N 1
ATOM 799 C CA . ARG A 1 96 ? -3.289 12.015 17.206 1.00 77.44 96 ARG A CA 1
ATOM 800 C C . ARG A 1 96 ? -2.068 11.112 17.342 1.00 77.44 96 ARG A C 1
ATOM 802 O O . ARG A 1 96 ? -0.987 11.639 17.563 1.00 77.44 96 ARG A O 1
ATOM 809 N N . TRP A 1 97 ? -2.210 9.806 17.140 1.00 75.50 97 TRP A N 1
ATOM 810 C CA . TRP A 1 97 ? -1.087 8.872 17.236 1.00 75.50 97 TRP A CA 1
ATOM 811 C C . TRP A 1 97 ? -0.010 9.143 16.200 1.00 75.50 97 TRP A C 1
ATOM 813 O O . TRP A 1 97 ? 1.168 9.154 16.539 1.00 75.50 97 TRP A O 1
ATOM 823 N N . LYS A 1 98 ? -0.395 9.460 14.959 1.00 73.31 98 LYS A N 1
ATOM 824 C CA . LYS A 1 98 ? 0.561 9.866 13.924 1.00 73.31 98 LYS A CA 1
ATOM 825 C C . LYS A 1 98 ? 1.361 11.102 14.347 1.00 73.31 98 LYS A C 1
ATOM 827 O O . LYS A 1 98 ? 2.566 11.156 14.124 1.00 73.31 98 LYS A O 1
ATOM 832 N N . ARG A 1 99 ? 0.713 12.095 14.962 1.00 75.50 99 ARG A N 1
ATOM 833 C CA . ARG A 1 99 ? 1.384 13.294 15.488 1.00 75.50 99 ARG A CA 1
ATOM 834 C C . ARG A 1 99 ? 2.289 12.970 16.676 1.00 75.50 99 ARG A C 1
ATOM 836 O O . ARG A 1 99 ? 3.418 13.449 16.708 1.00 75.50 99 ARG A O 1
ATOM 843 N N . ASP A 1 100 ? 1.815 12.163 17.618 1.00 70.12 100 ASP A N 1
ATOM 844 C CA . ASP A 1 100 ? 2.564 11.807 18.825 1.00 70.12 100 ASP A CA 1
ATOM 845 C C . ASP A 1 100 ? 3.816 10.984 18.458 1.00 70.12 100 ASP A C 1
ATOM 847 O O . ASP A 1 100 ? 4.903 11.269 18.964 1.00 70.12 100 ASP A O 1
ATOM 851 N N . ALA A 1 101 ? 3.704 10.072 17.486 1.00 66.94 101 ALA A N 1
ATOM 852 C CA . ALA A 1 101 ? 4.824 9.320 16.916 1.00 66.94 101 ALA A CA 1
ATOM 853 C C . ALA A 1 101 ? 5.837 10.210 16.167 1.00 66.94 101 ALA A C 1
ATOM 855 O O . ALA A 1 101 ? 7.029 9.927 16.190 1.00 66.94 101 ALA A O 1
ATOM 856 N N . LYS A 1 102 ? 5.394 11.306 15.527 1.00 65.75 102 LYS A N 1
ATOM 857 C CA . LYS A 1 102 ? 6.299 12.289 14.892 1.00 65.75 102 LYS A CA 1
ATOM 858 C C . LYS A 1 102 ? 6.986 13.224 15.898 1.00 65.75 102 LYS A C 1
ATOM 860 O O . LYS A 1 102 ? 8.085 13.696 15.626 1.00 65.75 102 LYS A O 1
ATOM 865 N N . SER A 1 103 ? 6.323 13.552 17.012 1.00 60.62 103 SER A N 1
ATOM 866 C CA . SER A 1 103 ? 6.802 14.536 17.998 1.00 60.62 103 SER A CA 1
ATOM 867 C C . SER A 1 103 ? 7.687 13.932 19.082 1.00 60.62 103 SER A C 1
ATOM 869 O O . SER A 1 103 ? 8.579 14.611 19.591 1.00 60.62 103 SER A O 1
ATOM 871 N N . SER A 1 104 ? 7.406 12.700 19.497 1.00 53.81 104 SER A N 1
ATOM 872 C CA . SER A 1 104 ? 8.303 11.969 20.381 1.00 53.81 104 SER A CA 1
ATOM 873 C C . SER A 1 104 ? 9.499 11.497 19.559 1.00 53.81 104 SER A C 1
ATOM 875 O O . SER A 1 104 ? 9.380 11.196 18.377 1.00 53.81 104 SER A O 1
ATOM 877 N N . SER A 1 105 ? 10.683 11.489 20.158 1.00 45.59 105 SER A N 1
ATOM 878 C CA . SER A 1 105 ? 11.948 11.068 19.556 1.00 45.59 105 SER A CA 1
ATOM 879 C C . SER A 1 105 ? 11.991 9.558 19.266 1.00 45.59 105 SER A C 1
ATOM 881 O O . SER A 1 105 ? 12.903 8.847 19.678 1.00 45.59 105 SER A O 1
ATOM 883 N N . TRP A 1 106 ? 11.041 9.075 18.465 1.00 49.91 106 TRP A N 1
ATOM 884 C CA . TRP A 1 106 ? 11.103 7.828 17.704 1.00 49.91 106 TRP A CA 1
ATOM 885 C C . TRP A 1 106 ? 12.336 7.813 16.769 1.00 49.91 106 TRP A C 1
ATOM 887 O O . TRP A 1 106 ? 12.812 6.758 16.362 1.00 49.91 106 TRP A O 1
ATOM 897 N N . ASN A 1 107 ? 12.932 8.991 16.544 1.00 39.66 107 ASN A N 1
ATOM 898 C CA . ASN A 1 107 ? 14.123 9.300 15.746 1.00 39.66 107 ASN A CA 1
ATOM 899 C C . ASN A 1 107 ? 15.442 8.603 16.146 1.00 39.66 107 ASN A C 1
ATOM 901 O O . ASN A 1 107 ? 16.458 8.862 15.508 1.00 39.66 107 ASN A O 1
ATOM 905 N N . GLY A 1 108 ? 15.481 7.753 17.178 1.00 40.91 108 GLY A N 1
ATOM 906 C CA . GLY A 1 108 ? 16.735 7.092 17.574 1.00 40.91 108 GLY A CA 1
ATOM 907 C C . GLY A 1 108 ? 16.625 5.710 18.210 1.00 40.91 108 GLY A C 1
ATOM 908 O O . GLY A 1 108 ? 17.654 5.155 18.582 1.00 40.91 108 GLY A O 1
ATOM 909 N N . ARG A 1 109 ? 15.419 5.154 18.380 1.00 41.47 109 ARG A N 1
ATOM 910 C CA . ARG A 1 109 ? 15.232 3.864 19.077 1.00 41.47 109 ARG A CA 1
ATOM 911 C C . ARG A 1 109 ? 14.314 2.878 18.373 1.00 41.47 109 ARG A C 1
ATOM 913 O O . ARG A 1 109 ? 14.170 1.763 18.854 1.00 41.47 109 ARG A O 1
ATOM 920 N N . ILE A 1 110 ? 13.703 3.263 17.259 1.00 49.22 110 ILE A N 1
ATOM 921 C CA . ILE A 1 110 ? 12.618 2.473 16.693 1.00 49.22 110 ILE A CA 1
ATOM 922 C C . ILE A 1 110 ? 13.083 1.910 15.371 1.00 49.22 110 ILE A C 1
ATOM 924 O O . ILE A 1 110 ? 13.173 2.608 14.360 1.00 49.22 110 ILE A O 1
ATOM 928 N N . HIS A 1 111 ? 13.380 0.617 15.401 1.00 50.72 111 HIS A N 1
ATOM 929 C CA . HIS A 1 111 ? 13.328 -0.219 14.218 1.00 50.72 111 HIS A CA 1
ATOM 930 C C . HIS A 1 111 ? 11.868 -0.257 13.769 1.00 50.72 111 HIS A C 1
ATOM 932 O O . HIS A 1 111 ? 11.140 -1.202 14.054 1.00 50.72 111 HIS A O 1
ATOM 938 N N . LEU A 1 112 ? 11.409 0.824 13.131 1.00 54.69 112 LEU A N 1
ATOM 939 C CA . LEU A 1 112 ? 10.082 0.864 12.547 1.00 54.69 112 LEU A CA 1
ATOM 940 C C . LEU A 1 112 ? 10.037 -0.286 11.555 1.00 54.69 112 LEU A C 1
ATOM 942 O O . LEU A 1 112 ? 10.770 -0.264 10.565 1.00 54.69 112 LEU A O 1
ATOM 946 N N . GLN A 1 113 ? 9.203 -1.290 11.834 1.00 65.81 113 GLN A N 1
ATOM 947 C CA . GLN A 1 113 ? 8.920 -2.314 10.842 1.00 65.81 113 GLN A CA 1
ATOM 948 C C . GLN A 1 113 ? 8.544 -1.615 9.530 1.00 65.81 113 GLN A C 1
ATOM 950 O O . GLN A 1 113 ? 7.881 -0.573 9.548 1.00 65.81 113 GLN A O 1
ATOM 955 N N . VAL A 1 114 ? 9.009 -2.176 8.414 1.00 72.88 114 VAL A N 1
ATOM 956 C CA . VAL A 1 114 ? 8.976 -1.606 7.055 1.00 72.88 114 VAL A CA 1
ATOM 957 C C . VAL A 1 114 ? 7.703 -0.800 6.774 1.00 72.88 114 VAL A C 1
ATOM 959 O O . VAL A 1 114 ? 7.746 0.376 6.421 1.00 72.88 114 VAL A O 1
ATOM 962 N N . TRP A 1 115 ? 6.557 -1.407 7.053 1.00 77.31 115 TRP A N 1
ATOM 963 C CA . TRP A 1 115 ? 5.223 -0.862 6.833 1.00 77.31 115 TRP A CA 1
ATOM 964 C C . TRP A 1 115 ? 4.888 0.407 7.631 1.00 77.31 115 TRP A C 1
ATOM 966 O O . TRP A 1 115 ? 4.113 1.250 7.183 1.00 77.31 115 TRP A O 1
ATOM 976 N N . ASN A 1 116 ? 5.448 0.571 8.823 1.00 74.25 116 ASN A N 1
ATOM 977 C CA . ASN A 1 116 ? 5.131 1.689 9.719 1.00 74.25 116 ASN A CA 1
ATOM 978 C C . ASN A 1 116 ? 5.782 2.961 9.245 1.00 74.25 116 ASN A C 1
ATOM 980 O O . ASN A 1 116 ? 5.189 4.037 9.300 1.00 74.25 116 ASN A O 1
ATOM 984 N N . ARG A 1 117 ? 7.015 2.812 8.769 1.00 81.94 117 ARG A N 1
ATOM 985 C CA . ARG A 1 117 ? 7.766 3.906 8.193 1.00 81.94 117 ARG A CA 1
ATOM 986 C C . ARG A 1 117 ? 7.023 4.472 6.982 1.00 81.94 117 ARG A C 1
ATOM 988 O O . ARG A 1 117 ? 6.906 5.687 6.894 1.00 81.94 117 ARG A O 1
ATOM 995 N N . GLU A 1 118 ? 6.424 3.634 6.136 1.00 84.62 118 GLU A N 1
ATOM 996 C CA . GLU A 1 118 ? 5.632 4.115 4.990 1.00 84.62 118 GLU A CA 1
ATOM 997 C C . GLU A 1 118 ? 4.409 4.942 5.395 1.00 84.62 118 GLU A C 1
ATOM 999 O O . GLU A 1 118 ? 4.031 5.904 4.734 1.00 84.62 118 GLU A O 1
ATOM 1004 N N . MET A 1 119 ? 3.794 4.601 6.520 1.00 81.06 119 MET A N 1
ATOM 1005 C CA . MET A 1 119 ? 2.613 5.290 7.027 1.00 81.06 119 MET A CA 1
ATOM 1006 C C . MET A 1 119 ? 2.952 6.591 7.775 1.00 81.06 119 MET A C 1
ATOM 1008 O O . MET A 1 119 ? 2.215 7.590 7.693 1.00 81.06 119 MET A O 1
ATOM 1012 N N . LEU A 1 120 ? 4.041 6.572 8.547 1.00 78.62 120 LEU A N 1
ATOM 1013 C CA . LEU A 1 120 ? 4.474 7.686 9.388 1.00 78.62 120 LEU A CA 1
ATOM 1014 C C . LEU A 1 120 ? 5.277 8.717 8.597 1.00 78.62 120 LEU A C 1
ATOM 1016 O O . LEU A 1 120 ? 5.055 9.911 8.790 1.00 78.62 120 LEU A O 1
ATOM 1020 N N . GLU A 1 121 ? 6.130 8.278 7.675 1.00 81.81 121 GLU A N 1
ATOM 1021 C CA . GLU A 1 121 ? 7.024 9.128 6.883 1.00 81.81 121 GLU A CA 1
ATOM 1022 C C . GLU A 1 121 ? 6.812 8.975 5.360 1.00 81.81 121 GLU A C 1
ATOM 1024 O O . GLU A 1 121 ? 7.792 8.837 4.619 1.00 81.81 121 GLU A O 1
ATOM 1029 N N . PRO A 1 122 ? 5.563 9.018 4.850 1.00 87.19 122 PRO A N 1
ATOM 1030 C CA . PRO A 1 122 ? 5.282 8.811 3.428 1.00 87.19 122 PRO A CA 1
ATOM 1031 C C . PRO A 1 122 ? 5.968 9.850 2.528 1.00 87.19 122 PRO A C 1
ATOM 1033 O O . PRO A 1 122 ? 6.300 9.567 1.381 1.00 87.19 122 PRO A O 1
ATOM 1036 N N . GLU A 1 123 ? 6.247 11.048 3.054 1.00 85.81 123 GLU A N 1
ATOM 1037 C CA . GLU A 1 123 ? 6.980 12.108 2.358 1.00 85.81 123 GLU A CA 1
ATOM 1038 C C . GLU A 1 123 ? 8.409 11.708 1.950 1.00 85.81 123 GLU A C 1
ATOM 1040 O O . GLU A 1 123 ? 8.991 12.303 1.037 1.00 85.81 123 GLU A O 1
ATOM 1045 N N . LYS A 1 124 ? 8.986 10.690 2.603 1.00 84.12 124 LYS A N 1
ATOM 1046 C CA . LYS A 1 124 ? 10.317 10.166 2.277 1.00 84.12 124 LYS A CA 1
ATOM 1047 C C . LYS A 1 124 ? 10.297 9.158 1.120 1.00 84.12 124 LYS A C 1
ATOM 1049 O O . LYS A 1 124 ? 11.378 8.744 0.702 1.00 84.12 124 LYS A O 1
ATOM 1054 N N . GLY A 1 125 ? 9.124 8.792 0.594 1.00 87.56 125 GLY A N 1
ATOM 1055 C CA . GLY A 1 125 ? 8.955 7.722 -0.402 1.00 87.56 125 GLY A CA 1
ATOM 1056 C C . GLY A 1 125 ? 9.174 6.343 0.215 1.00 87.56 125 GLY A C 1
ATOM 1057 O O . GLY A 1 125 ? 9.353 6.267 1.425 1.00 87.56 125 GLY A O 1
ATOM 1058 N N . PHE A 1 126 ? 9.206 5.273 -0.582 1.00 88.38 126 PHE A N 1
ATOM 1059 C CA . PHE A 1 126 ? 9.395 3.905 -0.077 1.00 88.38 126 PHE A CA 1
ATOM 1060 C C . PHE A 1 126 ? 10.738 3.680 0.634 1.00 88.38 126 PHE A C 1
ATOM 1062 O O . PHE A 1 126 ? 11.750 4.318 0.333 1.00 88.38 126 PHE A O 1
ATOM 1069 N N . SER A 1 127 ? 10.748 2.780 1.618 1.00 86.75 127 SER A N 1
ATOM 1070 C CA . SER A 1 127 ? 11.960 2.362 2.327 1.00 86.75 127 SER A CA 1
ATOM 1071 C C . SER A 1 127 ? 12.833 1.505 1.432 1.00 86.75 127 SER A C 1
ATOM 1073 O O . SER A 1 127 ? 12.353 0.897 0.483 1.00 86.75 127 SER A O 1
ATOM 1075 N N . LYS A 1 128 ? 14.119 1.378 1.774 1.00 83.44 128 LYS A N 1
ATOM 1076 C CA . LYS A 1 128 ? 15.032 0.470 1.061 1.00 83.44 128 LYS A CA 1
ATOM 1077 C C . LYS A 1 128 ? 14.491 -0.963 0.988 1.00 83.44 128 LYS A C 1
ATOM 1079 O O . LYS A 1 128 ? 14.672 -1.630 -0.026 1.00 83.44 128 LYS A O 1
ATOM 1084 N N . ASP A 1 129 ? 13.787 -1.400 2.026 1.00 84.31 129 ASP A N 1
ATOM 1085 C CA . ASP A 1 129 ? 13.182 -2.728 2.081 1.00 84.31 129 ASP A CA 1
ATOM 1086 C C . ASP A 1 129 ? 12.049 -2.886 1.058 1.00 84.31 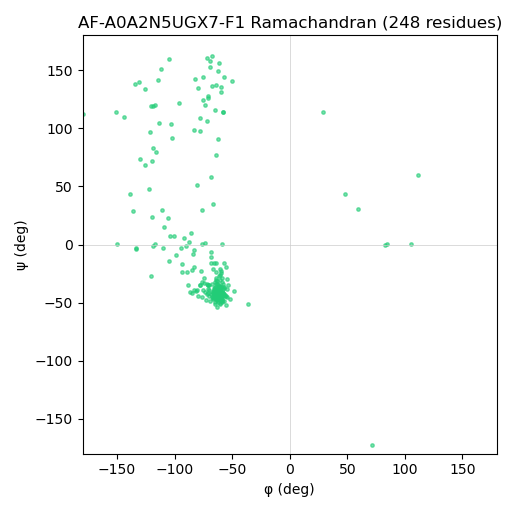129 ASP A C 1
ATOM 1088 O O . ASP A 1 129 ? 11.987 -3.902 0.381 1.00 84.31 129 ASP A O 1
ATOM 1092 N N . LEU A 1 130 ? 11.195 -1.875 0.859 1.00 87.81 130 LEU A N 1
ATOM 1093 C CA . LEU A 1 130 ? 10.157 -1.936 -0.183 1.00 87.81 130 LEU A CA 1
ATOM 1094 C C . LEU A 1 130 ? 10.649 -1.551 -1.575 1.00 87.81 130 LEU A C 1
ATOM 1096 O O . LEU A 1 130 ? 9.992 -1.890 -2.547 1.00 87.81 130 LEU A O 1
ATOM 1100 N N . LEU A 1 131 ? 11.776 -0.847 -1.681 1.00 87.00 131 LEU A N 1
ATOM 1101 C CA . LEU A 1 131 ? 12.396 -0.514 -2.963 1.00 87.00 131 LEU A CA 1
ATOM 1102 C C . LEU A 1 131 ? 13.139 -1.705 -3.570 1.00 87.00 131 LEU A C 1
ATOM 1104 O O . LEU A 1 131 ? 13.375 -1.709 -4.772 1.00 87.00 131 LEU A O 1
ATOM 1108 N N . THR A 1 132 ? 13.542 -2.689 -2.759 1.00 86.81 132 THR A N 1
ATOM 1109 C CA . THR A 1 132 ? 14.315 -3.848 -3.216 1.00 86.81 132 THR A CA 1
ATOM 1110 C C . THR A 1 132 ? 13.410 -5.040 -3.489 1.00 86.81 132 THR A C 1
ATOM 1112 O O . THR A 1 132 ? 12.746 -5.561 -2.592 1.00 86.81 132 THR A O 1
ATOM 1115 N N . TRP A 1 133 ? 13.444 -5.534 -4.731 1.00 88.88 133 TRP A N 1
ATOM 1116 C CA . TRP A 1 133 ? 12.590 -6.646 -5.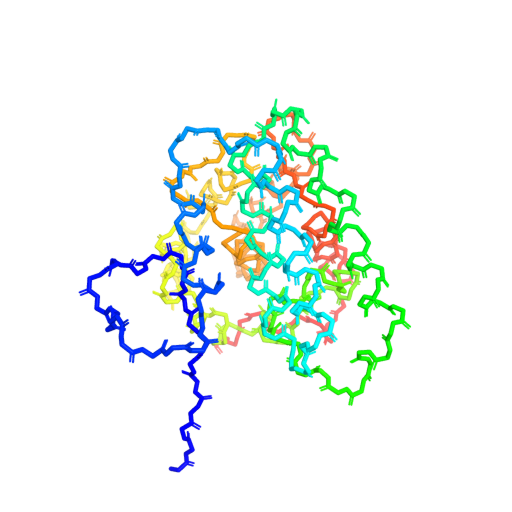147 1.00 88.88 133 TRP A CA 1
ATOM 1117 C C . TRP A 1 133 ? 12.713 -7.900 -4.266 1.00 88.88 133 TRP A C 1
ATOM 1119 O O . TRP A 1 133 ? 11.675 -8.438 -3.886 1.00 88.88 133 TRP A O 1
ATOM 1129 N N . PRO A 1 134 ? 13.916 -8.377 -3.876 1.00 88.69 134 PRO A N 1
ATOM 1130 C CA . PRO A 1 134 ? 14.025 -9.573 -3.038 1.00 88.69 134 PRO A CA 1
ATOM 1131 C C . PRO A 1 134 ? 13.294 -9.438 -1.699 1.00 88.69 134 PRO A C 1
ATOM 1133 O O . PRO A 1 134 ? 12.614 -10.369 -1.269 1.00 88.69 134 PRO A O 1
ATOM 1136 N N . THR A 1 135 ? 13.400 -8.270 -1.067 1.00 86.31 135 THR A N 1
ATOM 1137 C CA . THR A 1 135 ? 12.791 -7.995 0.235 1.00 86.31 135 THR A CA 1
ATOM 1138 C C . THR A 1 135 ? 11.279 -7.853 0.104 1.00 86.31 135 THR A C 1
ATOM 1140 O O . THR A 1 135 ? 10.545 -8.523 0.830 1.00 86.31 135 THR A O 1
ATOM 1143 N N . LEU A 1 136 ? 10.796 -7.067 -0.867 1.00 87.94 136 LEU A N 1
ATOM 1144 C CA . LEU A 1 136 ? 9.363 -6.950 -1.134 1.00 87.94 136 LEU A CA 1
ATOM 1145 C C . LEU A 1 136 ? 8.747 -8.307 -1.497 1.00 87.94 136 LEU A C 1
ATOM 1147 O O . LEU A 1 136 ? 7.704 -8.672 -0.964 1.00 87.94 136 LEU A O 1
ATOM 1151 N N . ASN A 1 137 ? 9.389 -9.076 -2.375 1.00 89.19 137 ASN A N 1
ATOM 1152 C CA . ASN A 1 137 ? 8.883 -10.377 -2.795 1.00 89.19 137 ASN A CA 1
ATOM 1153 C C . ASN A 1 137 ? 8.781 -11.352 -1.616 1.00 89.19 137 ASN A C 1
ATOM 1155 O O . ASN A 1 137 ? 7.782 -12.058 -1.509 1.00 89.19 137 ASN A O 1
ATOM 1159 N N . ALA A 1 138 ? 9.777 -11.364 -0.720 1.00 86.12 138 ALA A N 1
ATOM 1160 C CA . ALA A 1 138 ? 9.757 -12.176 0.494 1.00 86.12 138 ALA A CA 1
ATOM 1161 C C . ALA A 1 138 ? 8.632 -11.762 1.448 1.00 86.12 138 ALA A C 1
ATOM 1163 O O . ALA A 1 138 ? 7.963 -12.627 2.013 1.00 86.12 138 ALA A O 1
ATOM 1164 N N . LEU A 1 139 ? 8.390 -10.454 1.587 1.00 82.69 139 LEU A N 1
ATOM 1165 C CA . LEU A 1 139 ? 7.235 -9.954 2.319 1.00 82.69 139 LEU A CA 1
ATOM 1166 C C . LEU A 1 139 ? 5.949 -10.464 1.655 1.00 82.69 139 LEU A C 1
ATOM 1168 O O . LEU A 1 139 ? 5.118 -11.052 2.317 1.00 82.69 139 LEU A O 1
ATOM 1172 N N . LEU A 1 140 ? 5.787 -10.367 0.342 1.00 85.88 140 LEU A N 1
ATOM 1173 C CA . LEU A 1 140 ? 4.508 -10.662 -0.311 1.00 85.88 140 LEU A CA 1
ATOM 1174 C C . LEU A 1 140 ? 4.132 -12.147 -0.463 1.00 85.88 140 LEU A C 1
ATOM 1176 O O . LEU A 1 140 ? 3.056 -12.432 -0.986 1.00 85.88 140 LEU A O 1
ATOM 1180 N N . ILE A 1 141 ? 4.954 -13.098 -0.004 1.00 81.00 141 ILE A N 1
ATOM 1181 C CA . ILE A 1 141 ? 4.703 -14.549 -0.160 1.00 81.00 141 ILE A CA 1
ATOM 1182 C C . ILE A 1 141 ? 3.328 -14.979 0.382 1.00 81.00 141 ILE A C 1
ATOM 1184 O O . ILE A 1 141 ? 2.738 -15.934 -0.121 1.00 81.00 141 ILE A O 1
ATOM 1188 N N . HIS A 1 142 ? 2.813 -14.288 1.398 1.00 76.88 142 HIS A N 1
ATOM 1189 C CA . HIS A 1 142 ? 1.560 -14.635 2.070 1.00 76.88 142 HIS A CA 1
ATOM 1190 C C . HIS A 1 142 ? 0.409 -13.655 1.788 1.00 76.88 142 HIS A C 1
ATOM 1192 O O . HIS A 1 142 ? -0.598 -13.693 2.493 1.00 76.88 142 HIS A O 1
ATOM 1198 N N . GLU A 1 143 ? 0.533 -12.797 0.769 1.00 82.94 143 GLU A N 1
ATOM 1199 C CA . GLU A 1 143 ? -0.526 -11.874 0.345 1.00 82.94 143 GLU A CA 1
ATOM 1200 C C . GLU A 1 143 ? -1.235 -12.404 -0.918 1.00 82.94 143 GLU A C 1
ATOM 1202 O O . GLU A 1 143 ? -0.800 -12.125 -2.040 1.00 82.94 143 GLU A O 1
ATOM 1207 N N . PRO A 1 144 ? -2.330 -13.177 -0.771 1.00 86.06 144 PRO A N 1
ATOM 1208 C CA . PRO A 1 144 ? -2.978 -13.852 -1.896 1.00 86.06 144 PRO A CA 1
ATOM 1209 C C . PRO A 1 144 ? -3.561 -12.873 -2.918 1.00 86.06 144 PRO A C 1
ATOM 1211 O O . PRO A 1 144 ? -3.606 -13.193 -4.104 1.00 86.06 144 PRO A O 1
ATOM 1214 N N . SER A 1 145 ? -3.967 -11.674 -2.487 1.00 86.25 145 SER A N 1
ATOM 1215 C CA . SER A 1 145 ? -4.579 -10.666 -3.363 1.00 86.25 145 SER A CA 1
ATOM 1216 C C . SER A 1 145 ? -3.600 -10.122 -4.403 1.00 86.25 145 SER A C 1
ATOM 1218 O O . SER A 1 145 ? -4.017 -9.569 -5.413 1.00 86.25 145 SER A O 1
ATOM 1220 N N . LEU A 1 146 ? -2.296 -10.260 -4.151 1.00 91.25 146 LEU A N 1
ATOM 1221 C CA . LEU A 1 146 ? -1.225 -9.741 -4.998 1.00 91.25 146 LEU A CA 1
ATOM 1222 C C . LEU A 1 146 ? -0.343 -10.856 -5.582 1.00 91.25 146 LEU A C 1
ATOM 1224 O O . LEU A 1 146 ? 0.599 -10.563 -6.318 1.00 91.25 146 LEU A O 1
ATOM 1228 N N . ASP A 1 147 ? -0.635 -12.126 -5.282 1.00 92.19 147 ASP A N 1
ATOM 1229 C CA . ASP A 1 147 ? 0.242 -13.254 -5.608 1.00 92.19 147 ASP A CA 1
ATOM 1230 C C . ASP A 1 147 ? 0.461 -13.419 -7.115 1.00 92.19 147 ASP A C 1
ATOM 1232 O O . ASP A 1 147 ? 1.587 -13.639 -7.562 1.00 92.19 147 ASP A O 1
ATOM 1236 N N . ARG A 1 148 ? -0.594 -13.243 -7.918 1.00 94.19 148 ARG A N 1
ATOM 1237 C CA . ARG A 1 148 ? -0.505 -13.367 -9.376 1.00 94.19 148 ARG A CA 1
ATOM 1238 C C . ARG A 1 148 ? 0.396 -12.293 -9.985 1.00 94.19 148 ARG A C 1
ATOM 1240 O O . ARG A 1 148 ? 1.333 -12.638 -10.705 1.00 94.19 148 ARG A O 1
ATOM 1247 N N . LEU A 1 149 ? 0.160 -11.025 -9.640 1.00 95.06 149 LEU A N 1
ATOM 1248 C CA . LEU A 1 149 ? 0.977 -9.890 -10.080 1.00 95.06 149 LEU A CA 1
ATOM 1249 C C . LEU A 1 149 ? 2.439 -10.051 -9.632 1.00 95.06 149 LEU A C 1
ATOM 1251 O O . LEU A 1 149 ? 3.359 -9.961 -10.444 1.00 95.06 149 LEU A O 1
ATOM 1255 N N . ARG A 1 150 ? 2.661 -10.383 -8.353 1.00 94.75 150 ARG A N 1
ATOM 1256 C CA . ARG A 1 150 ? 3.988 -10.687 -7.792 1.00 94.75 150 ARG A CA 1
ATOM 1257 C C . ARG A 1 150 ? 4.683 -11.823 -8.546 1.00 94.75 150 ARG A C 1
ATOM 1259 O O . ARG A 1 150 ? 5.881 -11.745 -8.828 1.00 94.75 150 ARG A O 1
ATOM 1266 N N . GLY A 1 151 ? 3.943 -12.884 -8.859 1.00 94.25 151 GLY A N 1
ATOM 1267 C CA . GLY A 1 151 ? 4.427 -14.054 -9.580 1.00 94.25 151 GLY A CA 1
ATOM 1268 C C . GLY A 1 151 ? 4.873 -13.722 -11.002 1.00 94.25 151 GLY A C 1
ATOM 1269 O O . GLY A 1 151 ? 5.953 -14.153 -11.400 1.00 94.25 151 GLY A O 1
ATOM 1270 N N . MET A 1 152 ? 4.099 -12.912 -11.732 1.00 94.69 152 MET A N 1
ATOM 1271 C CA . MET A 1 152 ? 4.461 -12.453 -13.080 1.00 94.69 152 MET A CA 1
ATOM 1272 C C . MET A 1 152 ? 5.761 -11.643 -13.071 1.00 94.69 152 MET A C 1
ATOM 1274 O O . MET A 1 152 ? 6.668 -11.936 -13.847 1.00 94.69 152 MET A O 1
ATOM 1278 N N . ILE A 1 153 ? 5.901 -10.688 -12.142 1.00 93.31 153 ILE A N 1
ATOM 1279 C CA . ILE A 1 153 ? 7.135 -9.897 -11.999 1.00 93.31 153 ILE A CA 1
ATOM 1280 C C . ILE A 1 153 ? 8.318 -10.806 -11.624 1.00 93.31 153 ILE A C 1
ATOM 1282 O O . ILE A 1 153 ? 9.392 -10.689 -12.211 1.00 93.31 153 ILE A O 1
ATOM 1286 N N . SER A 1 154 ? 8.117 -11.760 -10.704 1.00 93.06 154 SER A N 1
ATOM 1287 C CA . SER A 1 154 ? 9.159 -12.710 -10.270 1.00 93.06 154 SER A CA 1
ATOM 1288 C C . SER A 1 154 ? 9.667 -13.596 -11.408 1.00 93.06 154 SER A C 1
ATOM 1290 O O . SER A 1 154 ? 10.858 -13.888 -11.473 1.00 93.06 154 SER A O 1
ATOM 1292 N N . ARG A 1 155 ? 8.760 -14.053 -12.279 1.00 94.38 155 ARG A N 1
ATOM 1293 C CA . ARG A 1 155 ? 9.069 -14.930 -13.419 1.00 94.38 155 ARG A CA 1
ATOM 1294 C C . ARG A 1 155 ? 9.468 -14.165 -14.681 1.00 94.38 155 ARG A C 1
ATOM 1296 O O . ARG A 1 155 ? 9.726 -14.798 -15.697 1.00 94.38 155 ARG A O 1
ATOM 1303 N N . GLN A 1 156 ? 9.535 -12.834 -14.610 1.00 92.12 156 GLN A N 1
ATOM 1304 C CA . GLN A 1 156 ? 9.822 -11.954 -15.746 1.00 92.12 156 GLN A CA 1
ATOM 1305 C C . GLN A 1 156 ? 8.807 -12.099 -16.898 1.00 92.12 156 GLN A C 1
ATOM 1307 O O . GLN A 1 156 ? 9.119 -11.883 -18.065 1.00 92.12 156 GLN A O 1
ATOM 1312 N N . GLU A 1 157 ? 7.555 -12.433 -16.574 1.00 94.62 157 GLU A N 1
ATOM 1313 C CA . GLU A 1 157 ? 6.426 -12.502 -17.513 1.00 94.62 157 GLU A CA 1
ATOM 1314 C C . GLU A 1 157 ? 5.855 -11.090 -17.765 1.00 94.62 157 GLU A C 1
ATOM 1316 O O . GLU A 1 157 ? 4.662 -10.843 -17.600 1.00 94.62 157 GLU A O 1
ATOM 1321 N N . TYR A 1 158 ? 6.726 -10.138 -18.107 1.00 93.12 158 TYR A N 1
ATOM 1322 C CA . TYR A 1 158 ? 6.430 -8.700 -18.122 1.00 93.12 158 TYR A CA 1
ATOM 1323 C C . TYR A 1 158 ? 5.274 -8.312 -19.051 1.00 93.12 158 TYR A C 1
ATOM 1325 O O . TYR A 1 158 ? 4.380 -7.587 -18.616 1.00 93.12 158 TYR A O 1
ATOM 1333 N N . HIS A 1 159 ? 5.196 -8.918 -20.236 1.00 91.62 159 HIS A N 1
ATOM 1334 C CA . HIS A 1 159 ? 4.086 -8.737 -21.178 1.00 91.62 159 HIS A CA 1
ATOM 1335 C C . HIS A 1 159 ? 2.687 -9.037 -20.602 1.00 91.62 159 HIS A C 1
ATOM 1337 O O . HIS A 1 159 ? 1.683 -8.600 -21.162 1.00 91.62 159 HIS A O 1
ATOM 1343 N N . LEU A 1 160 ? 2.585 -9.785 -19.495 1.00 94.06 160 LEU A N 1
ATOM 1344 C CA . LEU A 1 160 ? 1.314 -10.069 -18.815 1.00 94.06 160 LEU A CA 1
ATOM 1345 C C . LEU A 1 160 ? 1.000 -9.084 -17.684 1.00 94.06 160 LEU A C 1
ATOM 1347 O O . LEU A 1 160 ? -0.150 -9.004 -17.255 1.00 94.06 160 LEU A O 1
ATOM 1351 N N . VAL A 1 161 ? 1.996 -8.332 -17.204 1.00 94.94 161 VAL A N 1
ATOM 1352 C CA . VAL A 1 161 ? 1.872 -7.463 -16.025 1.00 94.94 161 VAL A CA 1
ATOM 1353 C C . VAL A 1 161 ? 0.837 -6.369 -16.251 1.00 94.94 161 VAL A C 1
ATOM 1355 O O . VAL A 1 161 ? 0.018 -6.137 -15.366 1.00 94.94 161 VAL A O 1
ATOM 1358 N N . ALA A 1 162 ? 0.818 -5.746 -17.435 1.00 94.19 162 ALA A N 1
ATOM 1359 C CA . ALA A 1 162 ? -0.144 -4.692 -17.763 1.00 94.19 162 ALA A CA 1
ATOM 1360 C C . ALA A 1 162 ? -1.599 -5.159 -17.559 1.00 94.19 162 ALA A C 1
ATOM 1362 O O . ALA A 1 162 ? -2.391 -4.473 -16.917 1.00 94.19 162 ALA A O 1
ATOM 1363 N N . GLY A 1 163 ? -1.928 -6.374 -18.011 1.00 92.38 163 GLY A N 1
ATOM 1364 C CA . GLY A 1 163 ? -3.269 -6.949 -17.862 1.00 92.38 163 GLY A CA 1
ATOM 1365 C C . GLY A 1 163 ? -3.663 -7.288 -16.420 1.00 92.38 163 GLY A C 1
ATOM 1366 O O . GLY A 1 163 ? -4.846 -7.478 -16.145 1.00 92.38 163 GLY A O 1
ATOM 1367 N N . GLU A 1 164 ? -2.703 -7.351 -15.497 1.00 94.38 164 GLU A N 1
ATOM 1368 C CA . GLU A 1 164 ? -2.939 -7.695 -14.093 1.00 94.38 164 GLU A CA 1
ATOM 1369 C C . GLU A 1 164 ? -3.022 -6.453 -13.184 1.00 94.38 164 GLU A C 1
ATOM 1371 O O . GLU A 1 164 ? -3.439 -6.562 -12.033 1.00 94.38 164 GLU A O 1
ATOM 1376 N N . LEU A 1 165 ? -2.710 -5.247 -13.681 1.00 95.00 165 LEU A N 1
ATOM 1377 C CA . LEU A 1 165 ? -2.757 -4.009 -12.883 1.00 95.00 165 LEU A CA 1
ATOM 1378 C C . LEU A 1 165 ? -4.171 -3.611 -12.427 1.00 95.00 165 LEU A C 1
ATOM 1380 O O . LEU A 1 165 ? -4.321 -2.859 -11.461 1.00 95.00 165 LEU A O 1
ATOM 1384 N N . GLU A 1 166 ? -5.216 -4.185 -13.026 1.00 93.69 166 GLU A N 1
ATOM 1385 C CA . GLU A 1 166 ? -6.598 -4.001 -12.572 1.00 93.69 166 GLU A CA 1
ATOM 1386 C C . GLU A 1 166 ? -6.799 -4.462 -11.115 1.00 93.69 166 GLU A C 1
ATOM 1388 O O . GLU A 1 166 ? -7.600 -3.871 -10.390 1.00 93.69 166 GLU A O 1
ATOM 1393 N N . VAL A 1 167 ? -6.026 -5.446 -10.631 1.00 94.31 167 VAL A N 1
ATOM 1394 C CA . VAL A 1 167 ? -6.088 -5.875 -9.222 1.00 94.31 167 VAL A CA 1
ATOM 1395 C C . VAL A 1 167 ? -5.719 -4.739 -8.263 1.00 94.31 167 VAL A C 1
ATOM 139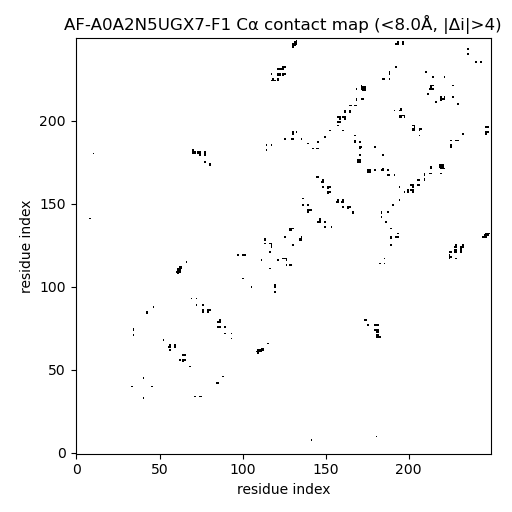7 O O . VAL A 1 167 ? -6.330 -4.583 -7.205 1.00 94.31 167 VAL A O 1
ATOM 1400 N N . VAL A 1 168 ? -4.770 -3.883 -8.659 1.00 95.56 168 VAL A N 1
ATOM 1401 C CA . VAL A 1 168 ? -4.360 -2.714 -7.874 1.00 95.56 168 VAL A CA 1
ATOM 1402 C C . VAL A 1 168 ? -5.515 -1.718 -7.816 1.00 95.56 168 VAL A C 1
ATOM 1404 O O . VAL A 1 168 ? -5.874 -1.254 -6.736 1.00 95.56 168 VAL A O 1
ATOM 1407 N N . LYS A 1 169 ? -6.183 -1.449 -8.943 1.00 94.56 169 LYS A N 1
ATOM 1408 C CA . LYS A 1 169 ? -7.371 -0.579 -8.971 1.00 94.56 169 LYS A CA 1
ATOM 1409 C C . LYS A 1 169 ? -8.477 -1.103 -8.055 1.00 94.56 169 LYS A C 1
ATOM 1411 O O . LYS A 1 169 ? -9.033 -0.332 -7.275 1.00 94.56 169 LYS A O 1
ATOM 1416 N N . GLN A 1 170 ? -8.755 -2.405 -8.078 1.00 93.50 170 GLN A N 1
ATOM 1417 C CA . GLN A 1 170 ? -9.768 -3.016 -7.210 1.00 93.50 170 GLN A CA 1
ATOM 1418 C C . GLN A 1 170 ? -9.455 -2.822 -5.719 1.00 93.50 170 GLN A C 1
ATOM 1420 O O . GLN A 1 170 ? -10.343 -2.435 -4.956 1.00 93.50 170 GLN A O 1
ATOM 1425 N N . ILE A 1 171 ? -8.193 -3.006 -5.316 1.00 93.75 171 ILE A N 1
ATOM 1426 C CA . ILE A 1 171 ? -7.709 -2.776 -3.942 1.00 93.75 171 ILE A CA 1
ATOM 1427 C C . ILE A 1 171 ? -7.953 -1.329 -3.476 1.00 93.75 171 ILE A C 1
ATOM 1429 O O . ILE A 1 171 ? -8.239 -1.095 -2.297 1.00 93.75 171 ILE A O 1
ATOM 1433 N N . PHE A 1 172 ? -7.863 -0.358 -4.389 1.00 93.81 172 PHE A N 1
ATOM 1434 C CA . PHE A 1 172 ? -8.063 1.068 -4.106 1.00 93.81 172 PHE A CA 1
ATOM 1435 C C . PHE A 1 172 ? -9.478 1.584 -4.362 1.00 93.81 172 PHE A C 1
ATOM 1437 O O . PHE A 1 172 ? -9.755 2.754 -4.089 1.00 93.81 172 PHE A O 1
ATOM 1444 N N . SER A 1 173 ? -10.378 0.744 -4.864 1.00 91.50 173 SER A N 1
ATOM 1445 C CA . SER A 1 173 ? -11.757 1.145 -5.122 1.00 91.50 173 SER A CA 1
ATOM 1446 C C . SER A 1 173 ? -12.471 1.568 -3.831 1.00 91.50 173 SER A C 1
ATOM 1448 O O . SER A 1 173 ? -12.109 1.166 -2.724 1.00 91.50 173 SER A O 1
ATOM 1450 N N . SER A 1 174 ? -13.515 2.384 -3.969 1.00 84.88 174 SER A N 1
ATOM 1451 C CA . SER A 1 174 ? -14.392 2.795 -2.866 1.00 84.88 174 SER A CA 1
ATOM 1452 C C . SER A 1 174 ? -15.162 1.626 -2.240 1.00 84.88 174 SER A C 1
ATOM 1454 O O . SER A 1 174 ? -15.692 1.773 -1.145 1.00 84.88 174 SER A O 1
ATOM 1456 N N . ASN A 1 175 ? -15.232 0.476 -2.913 1.00 83.69 175 ASN A N 1
ATOM 1457 C CA . ASN A 1 175 ? -15.794 -0.756 -2.371 1.00 83.69 175 ASN A CA 1
ATOM 1458 C C . ASN A 1 175 ? -14.806 -1.912 -2.603 1.00 83.69 175 ASN A C 1
ATOM 1460 O O . ASN A 1 175 ? -15.010 -2.722 -3.512 1.00 83.69 175 ASN A O 1
ATOM 1464 N N . PRO A 1 176 ? -13.702 -1.951 -1.837 1.00 83.06 176 PRO A N 1
ATOM 1465 C CA . PRO A 1 176 ? -12.629 -2.895 -2.092 1.00 83.06 176 PRO A CA 1
ATOM 1466 C C . PRO A 1 176 ? -13.056 -4.338 -1.785 1.00 83.06 176 PRO A C 1
ATOM 1468 O O . PRO A 1 176 ? -13.893 -4.557 -0.898 1.00 83.06 176 PRO A O 1
ATOM 1471 N N . PRO A 1 177 ? -12.452 -5.338 -2.461 1.00 80.12 177 PRO A N 1
ATOM 1472 C CA . PRO A 1 177 ? -12.694 -6.744 -2.154 1.00 80.12 177 PRO A CA 1
ATOM 1473 C C . PRO A 1 177 ? -12.365 -7.027 -0.685 1.00 80.12 177 PRO A C 1
ATOM 1475 O O . PRO A 1 177 ? -11.438 -6.450 -0.128 1.00 80.12 177 PRO A O 1
ATOM 1478 N N . GLN A 1 178 ? -13.129 -7.909 -0.043 1.00 74.62 178 GLN A N 1
ATOM 1479 C CA . GLN A 1 178 ? -12.924 -8.277 1.359 1.00 74.62 178 GLN A CA 1
ATOM 1480 C C . GLN A 1 178 ? -12.499 -9.748 1.468 1.00 74.62 178 GLN A C 1
ATOM 1482 O O . GLN A 1 178 ? -13.061 -10.582 0.753 1.00 74.62 178 GLN A O 1
ATOM 1487 N N . PRO A 1 179 ? -11.576 -10.101 2.383 1.00 72.94 179 PRO A N 1
ATOM 1488 C CA . PRO A 1 179 ? -10.910 -9.224 3.352 1.00 72.94 179 PRO A CA 1
ATOM 1489 C C . PRO A 1 179 ? -9.757 -8.417 2.728 1.00 72.94 179 PRO A C 1
ATOM 1491 O O . PRO A 1 179 ? -8.918 -8.985 2.038 1.00 72.94 179 PRO A O 1
ATOM 1494 N N . LEU A 1 180 ? -9.677 -7.115 3.028 1.00 76.94 180 LEU A N 1
ATOM 1495 C CA . LEU A 1 180 ? -8.544 -6.262 2.645 1.00 76.94 180 LEU A CA 1
ATOM 1496 C C . LEU A 1 180 ? -7.965 -5.549 3.863 1.00 76.94 180 LEU A C 1
ATOM 1498 O O . LEU A 1 180 ? -8.699 -4.970 4.662 1.00 76.94 180 LEU A O 1
ATOM 1502 N N . SER A 1 181 ? -6.639 -5.562 3.981 1.00 79.38 181 SER A N 1
ATOM 1503 C CA . SER A 1 181 ? -5.926 -4.879 5.058 1.00 79.38 181 SER A CA 1
ATOM 1504 C C . SER A 1 181 ? -5.258 -3.591 4.578 1.00 79.38 181 SER A C 1
ATOM 1506 O O . SER A 1 181 ? -4.956 -3.429 3.393 1.00 79.38 181 SER A O 1
ATOM 1508 N N . GLY A 1 182 ? -4.956 -2.685 5.513 1.00 75.94 182 GLY A N 1
ATOM 1509 C CA . GLY A 1 182 ? -4.115 -1.521 5.210 1.00 75.94 182 GLY A CA 1
ATOM 1510 C C . GLY A 1 182 ? -2.721 -1.912 4.689 1.00 75.94 182 GLY A C 1
ATOM 1511 O O . GLY A 1 182 ? -2.181 -1.230 3.824 1.00 75.94 182 GLY A O 1
ATOM 1512 N N . TYR A 1 183 ? -2.162 -3.041 5.148 1.00 80.81 183 TYR A N 1
ATOM 1513 C CA . TYR A 1 183 ? -0.869 -3.546 4.668 1.00 80.81 183 TYR A CA 1
ATOM 1514 C C . TYR A 1 183 ? -0.925 -3.906 3.186 1.00 80.81 183 TYR A C 1
ATOM 1516 O O . TYR A 1 183 ? -0.057 -3.496 2.421 1.00 80.81 183 TYR A O 1
ATOM 1524 N N . THR A 1 184 ? -1.977 -4.617 2.773 1.00 86.56 184 THR A N 1
ATOM 1525 C CA . THR A 1 184 ? -2.190 -5.030 1.381 1.00 86.56 184 THR A CA 1
ATOM 1526 C C . THR A 1 184 ? -2.210 -3.823 0.440 1.00 86.56 184 THR A C 1
ATOM 1528 O O . THR A 1 184 ? -1.673 -3.887 -0.661 1.00 86.56 184 THR A O 1
ATOM 1531 N N . ARG A 1 185 ? -2.766 -2.688 0.881 1.00 91.06 185 ARG A N 1
ATOM 1532 C CA . ARG A 1 185 ? -2.792 -1.447 0.093 1.00 91.06 185 ARG A CA 1
ATOM 1533 C C . ARG A 1 185 ? -1.404 -0.832 -0.057 1.00 91.06 185 ARG A C 1
ATOM 1535 O O . ARG A 1 185 ? -0.988 -0.558 -1.177 1.00 91.06 185 ARG A O 1
ATOM 1542 N N . VAL A 1 186 ? -0.644 -0.685 1.029 1.00 90.75 186 VAL A N 1
ATOM 1543 C CA . VAL A 1 186 ? 0.748 -0.194 0.949 1.00 90.75 186 VAL A CA 1
ATOM 1544 C C . VAL A 1 186 ? 1.608 -1.119 0.082 1.00 90.75 186 VAL A C 1
ATOM 1546 O O . VAL A 1 186 ? 2.379 -0.650 -0.754 1.00 90.75 186 VAL A O 1
ATOM 1549 N N . ALA A 1 187 ? 1.426 -2.431 0.220 1.00 91.06 187 ALA A N 1
ATOM 1550 C CA . ALA A 1 187 ? 2.092 -3.433 -0.597 1.00 91.06 187 ALA A CA 1
ATOM 1551 C C . ALA A 1 187 ? 1.733 -3.335 -2.089 1.00 91.06 187 ALA A C 1
ATOM 1553 O O . ALA A 1 187 ? 2.611 -3.466 -2.940 1.00 91.06 187 ALA A O 1
ATOM 1554 N N . ALA A 1 188 ? 0.469 -3.056 -2.418 1.00 94.94 188 ALA A N 1
ATOM 1555 C CA . ALA A 1 188 ? 0.035 -2.832 -3.792 1.00 94.94 188 ALA A CA 1
ATOM 1556 C C . ALA A 1 188 ? 0.707 -1.593 -4.410 1.00 94.94 188 ALA A C 1
ATOM 1558 O O . ALA A 1 188 ? 1.120 -1.643 -5.566 1.00 94.94 188 ALA A O 1
ATOM 1559 N N . LEU A 1 189 ? 0.892 -0.508 -3.641 1.00 95.25 189 LEU A N 1
ATOM 1560 C CA . LEU A 1 189 ? 1.654 0.660 -4.108 1.00 95.25 189 LEU A CA 1
ATOM 1561 C C . LEU A 1 189 ? 3.136 0.325 -4.327 1.00 95.25 189 LEU A C 1
ATOM 1563 O O . LEU A 1 189 ? 3.721 0.772 -5.310 1.00 95.25 189 LEU A O 1
ATOM 1567 N N . ALA A 1 190 ? 3.743 -0.475 -3.444 1.00 93.50 190 ALA A N 1
ATOM 1568 C CA . ALA A 1 190 ? 5.121 -0.929 -3.624 1.00 93.50 190 ALA A CA 1
ATOM 1569 C C . ALA A 1 190 ? 5.259 -1.827 -4.869 1.00 93.50 190 ALA A C 1
ATOM 1571 O O . ALA A 1 190 ? 6.182 -1.655 -5.656 1.00 93.50 190 ALA A O 1
ATOM 1572 N N . LEU A 1 191 ? 4.312 -2.732 -5.133 1.00 94.06 191 LEU A N 1
ATOM 1573 C CA . LEU A 1 191 ? 4.303 -3.495 -6.388 1.00 94.06 191 LEU A CA 1
ATOM 1574 C C . LEU A 1 191 ? 4.165 -2.597 -7.617 1.00 94.06 191 LEU A C 1
ATOM 1576 O O . LEU A 1 191 ? 4.844 -2.832 -8.614 1.00 94.06 191 LEU A O 1
ATOM 1580 N N . LEU A 1 192 ? 3.328 -1.562 -7.536 1.00 95.12 192 LEU A N 1
ATOM 1581 C CA . LEU A 1 192 ? 3.171 -0.579 -8.604 1.00 95.12 192 LEU A CA 1
ATOM 1582 C C . LEU A 1 192 ? 4.493 0.161 -8.880 1.00 95.12 192 LEU A C 1
ATOM 1584 O O . LEU A 1 192 ? 4.844 0.364 -10.041 1.00 95.12 192 LEU A O 1
ATOM 1588 N N . PHE A 1 193 ? 5.271 0.469 -7.832 1.00 93.62 193 PHE A N 1
ATOM 1589 C CA . PHE A 1 193 ? 6.637 0.985 -7.966 1.00 93.62 193 PHE A CA 1
ATOM 1590 C C . PHE A 1 193 ? 7.529 0.034 -8.766 1.00 93.62 193 PHE A C 1
ATOM 1592 O O . PHE A 1 193 ? 8.196 0.469 -9.701 1.00 93.62 193 PHE A O 1
ATOM 1599 N N . HIS A 1 194 ? 7.541 -1.260 -8.448 1.00 92.88 194 HIS A N 1
ATOM 1600 C CA . HIS A 1 194 ? 8.360 -2.221 -9.193 1.00 92.88 194 HIS A CA 1
ATOM 1601 C C . HIS A 1 194 ? 7.893 -2.390 -10.640 1.00 92.88 194 HIS A C 1
ATOM 1603 O O . HIS A 1 194 ? 8.728 -2.446 -11.542 1.00 92.88 194 HIS A O 1
ATOM 1609 N N . ALA A 1 195 ? 6.579 -2.405 -10.875 1.00 93.56 195 ALA A N 1
ATOM 1610 C CA . ALA A 1 195 ? 6.012 -2.493 -12.215 1.00 93.56 195 ALA A CA 1
ATOM 1611 C C . ALA A 1 195 ? 6.404 -1.292 -13.094 1.00 93.56 195 ALA A C 1
ATOM 1613 O O . ALA A 1 195 ? 6.711 -1.475 -14.269 1.00 93.56 195 ALA A O 1
ATOM 1614 N N . LEU A 1 196 ? 6.488 -0.082 -12.524 1.00 92.31 196 LEU A N 1
ATOM 1615 C CA . LEU A 1 196 ? 6.926 1.131 -13.234 1.00 92.31 196 LEU A CA 1
ATOM 1616 C C . LEU A 1 196 ? 8.349 1.017 -13.813 1.00 92.31 196 LEU A C 1
ATOM 1618 O O . LEU A 1 196 ? 8.698 1.708 -14.766 1.00 92.31 196 LEU A O 1
ATOM 1622 N N . HIS A 1 197 ? 9.182 0.149 -13.242 1.00 89.88 197 HIS A N 1
ATOM 1623 C CA . HIS A 1 197 ? 10.578 -0.018 -13.645 1.00 89.88 197 HIS A CA 1
ATOM 1624 C C . HIS A 1 197 ? 10.814 -1.237 -14.545 1.00 89.88 197 HIS A C 1
ATOM 1626 O O . HIS A 1 197 ? 11.960 -1.556 -14.863 1.00 89.88 197 HIS A O 1
ATOM 1632 N N . ILE A 1 198 ? 9.749 -1.910 -14.981 1.00 91.25 198 ILE A N 1
ATOM 1633 C CA . ILE A 1 198 ? 9.833 -2.963 -15.991 1.00 91.25 198 ILE A CA 1
ATOM 1634 C C . ILE A 1 198 ? 10.235 -2.336 -17.341 1.00 91.25 198 ILE A C 1
ATOM 1636 O O . ILE A 1 198 ? 9.694 -1.293 -17.718 1.00 91.25 198 ILE A O 1
ATOM 1640 N N . PRO A 1 199 ? 11.169 -2.942 -18.102 1.00 87.75 199 PRO A N 1
ATOM 1641 C CA . PRO A 1 199 ? 11.677 -2.390 -19.362 1.00 87.75 199 PRO A CA 1
ATOM 1642 C C . PRO A 1 199 ? 10.705 -2.553 -20.550 1.00 87.75 199 PRO A C 1
ATOM 1644 O O . PRO A 1 199 ? 11.139 -2.653 -21.694 1.00 87.75 199 PRO A O 1
ATOM 1647 N N . GLU A 1 200 ? 9.395 -2.566 -20.299 1.00 90.19 200 GLU A N 1
ATOM 1648 C CA . GLU A 1 200 ? 8.346 -2.646 -21.315 1.00 90.19 200 GLU A CA 1
ATOM 1649 C C . GLU A 1 200 ? 7.469 -1.392 -21.258 1.00 90.19 200 GLU A C 1
ATOM 1651 O O . GLU A 1 200 ? 6.829 -1.097 -20.249 1.00 90.19 200 GLU A O 1
ATOM 1656 N N . GLU A 1 201 ? 7.424 -0.644 -22.360 1.00 90.75 201 GLU A N 1
ATOM 1657 C CA . GLU A 1 201 ? 6.703 0.635 -22.426 1.00 90.75 201 GLU A CA 1
ATOM 1658 C C . GLU A 1 201 ? 5.188 0.490 -22.238 1.00 90.75 201 GLU A C 1
ATOM 1660 O O . GLU A 1 201 ? 4.543 1.391 -21.706 1.00 90.75 201 GLU A O 1
ATOM 1665 N N . GLU A 1 202 ? 4.606 -0.640 -22.644 1.00 93.38 202 GLU A N 1
ATOM 1666 C CA . GLU A 1 202 ? 3.183 -0.922 -22.415 1.00 93.38 202 GLU A CA 1
ATOM 1667 C C . GLU A 1 202 ? 2.870 -1.041 -20.920 1.00 93.38 202 GLU A C 1
ATOM 1669 O O . GLU A 1 202 ? 1.894 -0.460 -20.448 1.00 93.38 202 GLU A O 1
ATOM 1674 N N . VAL A 1 203 ? 3.745 -1.705 -20.158 1.00 94.00 203 VAL A N 1
ATOM 1675 C CA . VAL A 1 203 ? 3.602 -1.838 -18.704 1.00 94.00 203 VAL A CA 1
ATOM 1676 C C . VAL A 1 203 ? 3.712 -0.476 -18.028 1.00 94.00 203 VAL A C 1
ATOM 1678 O O . VAL A 1 203 ? 2.858 -0.137 -17.214 1.00 94.00 203 VAL A O 1
ATOM 1681 N N . LYS A 1 204 ? 4.703 0.346 -18.395 1.00 92.31 204 LYS A N 1
ATOM 1682 C CA . LYS A 1 204 ? 4.867 1.692 -17.818 1.00 92.31 204 LYS A CA 1
ATOM 1683 C C . LYS A 1 204 ? 3.637 2.570 -18.033 1.00 92.31 204 LYS A C 1
ATOM 1685 O O . LYS A 1 204 ? 3.140 3.165 -17.078 1.00 92.31 204 LYS A O 1
ATOM 1690 N N . LYS A 1 205 ? 3.113 2.604 -19.263 1.00 93.38 205 LYS A N 1
ATOM 1691 C CA . LYS A 1 205 ? 1.896 3.360 -19.595 1.00 93.38 205 LYS A CA 1
ATOM 1692 C C . LYS A 1 205 ? 0.704 2.909 -18.759 1.00 93.38 205 LYS A C 1
ATOM 1694 O O . LYS A 1 205 ? -0.041 3.748 -18.259 1.00 93.38 205 LYS A O 1
ATOM 1699 N N . GLU A 1 206 ? 0.532 1.602 -18.582 1.00 95.94 206 GLU A N 1
ATOM 1700 C CA . GLU A 1 206 ? -0.576 1.068 -17.789 1.00 95.94 206 GLU A CA 1
ATOM 1701 C C . GLU A 1 206 ? -0.405 1.357 -16.289 1.00 95.94 206 GLU A C 1
ATOM 1703 O O . GLU A 1 206 ? -1.380 1.655 -15.597 1.00 95.94 206 GLU A O 1
ATOM 1708 N N . VAL A 1 207 ? 0.831 1.358 -15.777 1.00 95.00 207 VAL A N 1
ATOM 1709 C CA . VAL A 1 207 ? 1.136 1.775 -14.400 1.00 95.00 207 VAL A CA 1
ATOM 1710 C C . VAL A 1 207 ? 0.783 3.248 -14.177 1.00 95.00 207 VAL A C 1
ATOM 1712 O O . VAL A 1 207 ? 0.103 3.578 -13.201 1.00 95.00 207 VAL A O 1
ATOM 1715 N N . GLU A 1 208 ? 1.200 4.134 -15.083 1.00 93.38 208 GLU A N 1
ATOM 1716 C CA . GLU A 1 208 ? 0.871 5.563 -15.037 1.00 93.38 208 GLU A CA 1
ATOM 1717 C C . GLU A 1 208 ? -0.643 5.802 -15.123 1.00 93.38 208 GLU A C 1
ATOM 1719 O O . GLU A 1 208 ? -1.196 6.597 -14.354 1.00 93.38 208 GLU A O 1
ATOM 1724 N N . ALA A 1 209 ? -1.335 5.082 -16.012 1.00 94.38 209 ALA A N 1
ATOM 1725 C CA . ALA A 1 209 ? -2.787 5.148 -16.158 1.00 94.38 209 ALA A CA 1
ATOM 1726 C C . ALA A 1 209 ? -3.515 4.648 -14.900 1.00 94.38 209 ALA A C 1
ATOM 1728 O O . ALA A 1 209 ? -4.462 5.288 -14.427 1.00 94.38 209 ALA A O 1
ATOM 1729 N N . THR A 1 210 ? -3.046 3.542 -14.317 1.00 95.44 210 THR A N 1
ATOM 1730 C CA . THR A 1 210 ? -3.565 2.967 -13.071 1.00 95.44 210 THR A CA 1
ATOM 1731 C C . THR A 1 210 ? -3.430 3.952 -11.917 1.00 95.44 210 THR A C 1
ATOM 1733 O O . THR A 1 210 ? -4.416 4.264 -11.246 1.00 95.44 210 THR A O 1
ATOM 1736 N N . ALA A 1 211 ? -2.239 4.509 -11.714 1.00 93.94 211 ALA A N 1
ATOM 1737 C CA . ALA A 1 211 ? -2.002 5.480 -10.656 1.00 93.94 211 ALA A CA 1
ATOM 1738 C C . ALA A 1 211 ? -2.811 6.764 -10.832 1.00 93.94 211 ALA A C 1
ATOM 1740 O O . ALA A 1 211 ? -3.433 7.242 -9.881 1.00 93.94 211 ALA A O 1
ATOM 1741 N N . SER A 1 212 ? -2.849 7.298 -12.055 1.00 93.00 212 SER A N 1
ATOM 1742 C CA . SER A 1 212 ? -3.640 8.484 -12.382 1.00 93.00 212 SER A CA 1
ATOM 1743 C C . SER A 1 212 ? -5.120 8.250 -12.092 1.00 93.00 212 SER A C 1
ATOM 1745 O O . SER A 1 212 ? -5.778 9.113 -11.508 1.00 93.00 212 SER A O 1
ATOM 1747 N N . SER A 1 213 ? -5.637 7.064 -12.429 1.00 93.88 213 SER A N 1
ATOM 1748 C CA . SER A 1 213 ? -7.017 6.673 -12.128 1.00 93.88 213 SER A CA 1
ATOM 1749 C C . SER A 1 213 ? -7.275 6.670 -10.622 1.00 93.88 213 SER A C 1
ATOM 1751 O O . SER A 1 213 ? -8.198 7.339 -10.165 1.00 93.88 213 SER A O 1
ATOM 1753 N N . ILE A 1 214 ? -6.412 6.012 -9.843 1.00 94.56 214 ILE A N 1
ATOM 1754 C CA . ILE A 1 214 ? -6.530 5.929 -8.379 1.00 94.56 214 ILE A CA 1
ATOM 1755 C C . ILE A 1 214 ? -6.475 7.322 -7.716 1.00 94.56 214 ILE A C 1
ATOM 1757 O O . ILE A 1 214 ? -7.168 7.568 -6.728 1.00 94.56 214 ILE A O 1
ATOM 1761 N N . LEU A 1 215 ? -5.673 8.251 -8.247 1.00 92.06 215 LEU A N 1
ATOM 1762 C CA . LEU A 1 215 ? -5.511 9.597 -7.683 1.00 92.06 215 LEU A CA 1
ATOM 1763 C C . LEU A 1 215 ? -6.669 10.552 -7.997 1.00 92.06 215 LEU A C 1
ATOM 1765 O O . LEU A 1 215 ? -6.960 11.430 -7.170 1.00 92.06 215 LEU A O 1
ATOM 1769 N N . THR A 1 216 ? -7.270 10.423 -9.185 1.00 90.44 216 THR A N 1
ATOM 1770 C CA . THR A 1 216 ? -8.124 11.468 -9.782 1.00 90.44 216 THR A CA 1
ATOM 1771 C C . THR A 1 216 ? -9.561 11.043 -10.061 1.00 90.44 216 THR A C 1
ATOM 1773 O O . THR A 1 216 ? -10.441 11.905 -10.067 1.00 90.44 216 THR A O 1
ATOM 1776 N N . GLN A 1 217 ? -9.830 9.756 -10.296 1.00 91.94 217 GLN A N 1
ATOM 1777 C CA . GLN A 1 217 ? -11.165 9.323 -10.696 1.00 91.94 217 GLN A CA 1
ATOM 1778 C C . GLN A 1 217 ? -12.098 9.156 -9.490 1.00 91.94 217 GLN A C 1
ATOM 1780 O O . GLN A 1 217 ? -11.688 8.655 -8.438 1.00 91.94 217 GLN A O 1
ATOM 1785 N N . PRO A 1 218 ? -13.384 9.527 -9.639 1.00 83.69 218 PRO A N 1
ATOM 1786 C CA . PRO A 1 218 ? -14.396 9.183 -8.653 1.00 83.69 218 PRO A CA 1
ATOM 1787 C C . PRO A 1 218 ? -14.561 7.657 -8.601 1.00 83.69 218 PRO A C 1
ATOM 1789 O O . PRO A 1 218 ? -14.600 6.999 -9.637 1.00 83.69 218 PRO A O 1
ATOM 1792 N N . GLY A 1 219 ? -14.670 7.092 -7.397 1.00 87.12 219 GLY A N 1
ATOM 1793 C CA . GLY A 1 219 ? -14.783 5.640 -7.189 1.00 87.12 219 GLY A CA 1
ATOM 1794 C C . GLY A 1 219 ? -13.516 4.967 -6.660 1.00 87.12 219 GLY A C 1
ATOM 1795 O O . GLY A 1 219 ? -13.537 3.762 -6.409 1.00 87.12 219 GLY A O 1
ATOM 1796 N N . PHE A 1 220 ? -12.448 5.735 -6.434 1.00 91.94 220 PHE A N 1
ATOM 1797 C CA . PHE A 1 220 ? -11.277 5.306 -5.675 1.00 91.94 220 PHE A CA 1
ATOM 1798 C C . PHE A 1 220 ? -11.171 6.072 -4.359 1.00 91.94 220 PHE A C 1
ATOM 1800 O O . PHE A 1 220 ? -11.597 7.223 -4.234 1.00 91.94 220 PHE A O 1
ATOM 1807 N N . TYR A 1 221 ? -10.581 5.422 -3.363 1.00 89.12 221 TYR A N 1
ATOM 1808 C CA . TYR A 1 221 ? -10.307 6.006 -2.061 1.00 89.12 221 TYR A CA 1
ATOM 1809 C C . TYR A 1 221 ? -8.861 5.736 -1.669 1.00 89.12 221 TYR A C 1
ATOM 1811 O O . TYR A 1 221 ? -8.357 4.634 -1.867 1.00 89.12 221 TYR A O 1
ATOM 1819 N N . LEU A 1 222 ? -8.210 6.735 -1.076 1.00 91.12 222 LEU A N 1
ATOM 1820 C CA . LEU A 1 222 ? -6.851 6.669 -0.546 1.00 91.12 222 LEU A CA 1
ATOM 1821 C C . LEU A 1 222 ? -6.825 7.304 0.840 1.00 91.12 222 LEU A C 1
ATOM 1823 O O . LEU A 1 222 ? -7.365 8.397 1.043 1.00 91.12 222 LEU A O 1
ATOM 1827 N N . PHE A 1 223 ? -6.117 6.677 1.772 1.00 89.38 223 PHE A N 1
ATOM 1828 C CA . PHE A 1 223 ? -5.687 7.367 2.977 1.00 89.38 223 PHE A CA 1
ATOM 1829 C C . PHE A 1 223 ? -4.624 8.416 2.634 1.00 89.38 223 PHE A C 1
ATOM 1831 O O . PHE A 1 223 ? -3.923 8.335 1.625 1.00 89.38 223 PHE A O 1
ATOM 1838 N N . SER A 1 224 ? -4.461 9.410 3.510 1.00 88.44 224 SER A N 1
ATOM 1839 C CA . SER A 1 224 ? -3.517 10.511 3.276 1.00 88.44 224 SER A CA 1
ATOM 1840 C C . SER A 1 224 ? -2.077 10.037 3.067 1.00 88.44 224 SER A C 1
ATOM 1842 O O . SER A 1 224 ? -1.378 10.580 2.219 1.00 88.44 224 SER A O 1
ATOM 1844 N N . HIS A 1 225 ? -1.639 9.010 3.800 1.00 88.44 225 HIS A N 1
ATOM 1845 C CA . HIS A 1 225 ? -0.292 8.457 3.661 1.00 88.44 225 HIS A CA 1
ATOM 1846 C C . HIS A 1 225 ? -0.101 7.696 2.340 1.00 88.44 225 HIS A C 1
ATOM 1848 O O . HIS A 1 225 ? 0.936 7.848 1.707 1.00 88.44 225 HIS A O 1
ATOM 1854 N N . GLU A 1 226 ? -1.111 6.951 1.888 1.00 93.56 226 GLU A N 1
ATOM 1855 C CA . GLU A 1 226 ? -1.094 6.230 0.608 1.00 93.56 226 GLU A CA 1
ATOM 1856 C C . GLU A 1 226 ? -1.010 7.197 -0.572 1.00 93.56 226 GLU A C 1
ATOM 1858 O O . GLU A 1 226 ? -0.197 7.003 -1.472 1.00 93.56 226 GLU A O 1
ATOM 1863 N N . ARG A 1 227 ? -1.794 8.284 -0.531 1.00 94.25 227 ARG A N 1
ATOM 1864 C CA . ARG A 1 227 ? -1.713 9.362 -1.524 1.00 94.25 227 ARG A CA 1
ATOM 1865 C C . ARG A 1 227 ? -0.312 9.972 -1.555 1.00 94.25 227 ARG A C 1
ATOM 1867 O O . ARG A 1 227 ? 0.274 10.072 -2.623 1.00 94.25 227 ARG A O 1
ATOM 1874 N N . SER A 1 228 ? 0.248 10.313 -0.392 1.00 92.50 228 SER A N 1
ATOM 1875 C CA . SER A 1 228 ? 1.603 10.869 -0.309 1.00 92.50 228 SER A CA 1
ATOM 1876 C C . SER A 1 228 ? 2.682 9.920 -0.845 1.00 92.50 228 SER A C 1
ATOM 1878 O O . SER A 1 228 ? 3.592 10.392 -1.520 1.00 92.50 228 SER A O 1
ATOM 1880 N N . LEU A 1 229 ? 2.586 8.609 -0.591 1.00 92.50 229 LEU A N 1
ATOM 1881 C CA . LEU A 1 229 ? 3.508 7.615 -1.160 1.00 92.50 229 LEU A CA 1
ATOM 1882 C C . LEU A 1 229 ? 3.397 7.550 -2.684 1.00 92.50 229 LEU A C 1
ATOM 1884 O O . LEU A 1 229 ? 4.415 7.573 -3.374 1.00 92.50 229 LEU A O 1
ATOM 1888 N N . LEU A 1 230 ? 2.166 7.494 -3.197 1.00 92.94 230 LEU A N 1
ATOM 1889 C CA . LEU A 1 230 ? 1.891 7.411 -4.626 1.00 92.94 230 LEU A CA 1
ATOM 1890 C C . LEU A 1 230 ? 2.388 8.667 -5.360 1.00 92.94 230 LEU A C 1
ATOM 1892 O O . LEU A 1 230 ? 3.134 8.551 -6.329 1.00 92.94 230 LEU A O 1
ATOM 1896 N N . ASP A 1 231 ? 2.077 9.860 -4.847 1.00 90.94 231 ASP A N 1
ATOM 1897 C CA . ASP A 1 231 ? 2.566 11.132 -5.395 1.00 90.94 231 ASP A CA 1
ATOM 1898 C C . ASP A 1 231 ? 4.103 11.192 -5.382 1.00 90.94 231 ASP A C 1
ATOM 1900 O O . ASP A 1 231 ? 4.737 11.591 -6.363 1.00 90.94 231 ASP A O 1
ATOM 1904 N N . LYS A 1 232 ? 4.723 10.763 -4.274 1.00 89.56 232 LYS A N 1
ATOM 1905 C CA . LYS A 1 232 ? 6.180 10.774 -4.108 1.00 89.56 232 LYS A CA 1
ATOM 1906 C C . LYS A 1 232 ? 6.879 9.839 -5.091 1.00 89.56 232 LYS A C 1
ATOM 1908 O O . LYS A 1 232 ? 7.889 10.229 -5.674 1.00 89.56 232 LYS A O 1
ATOM 1913 N N . MET A 1 233 ? 6.334 8.642 -5.291 1.00 88.94 233 MET A N 1
ATOM 1914 C CA . MET A 1 233 ? 6.834 7.666 -6.255 1.00 88.94 233 MET A CA 1
ATOM 1915 C C . MET A 1 233 ? 6.921 8.257 -7.667 1.00 88.94 233 MET A C 1
ATOM 1917 O O . MET A 1 233 ? 7.984 8.200 -8.284 1.00 88.94 233 MET A O 1
ATOM 1921 N N . PHE A 1 234 ? 5.836 8.858 -8.163 1.00 83.38 234 PHE A N 1
ATOM 1922 C CA . PHE A 1 234 ? 5.821 9.431 -9.512 1.00 83.38 234 PHE A CA 1
ATOM 1923 C C . PHE A 1 234 ? 6.685 10.678 -9.626 1.00 83.38 234 PHE A C 1
ATOM 1925 O O . PHE A 1 234 ? 7.389 10.845 -10.617 1.00 83.38 234 PHE A O 1
ATOM 1932 N N . HIS A 1 235 ? 6.690 11.534 -8.604 1.00 84.56 235 HIS A N 1
ATOM 1933 C CA . HIS A 1 235 ? 7.556 12.707 -8.609 1.00 84.56 235 HIS A CA 1
ATOM 1934 C C . HIS A 1 235 ? 9.041 12.324 -8.675 1.00 84.56 235 HIS A C 1
ATOM 1936 O O . HIS A 1 235 ? 9.807 12.952 -9.404 1.00 84.56 235 HIS A O 1
ATOM 1942 N N . ASP A 1 236 ? 9.462 11.291 -7.942 1.00 82.44 236 ASP A N 1
ATOM 1943 C CA . ASP A 1 236 ? 10.852 10.829 -7.975 1.00 82.44 236 ASP A CA 1
ATOM 1944 C C . ASP A 1 236 ? 11.196 10.142 -9.306 1.00 82.44 236 ASP A C 1
ATOM 1946 O O . ASP A 1 236 ? 12.312 10.319 -9.800 1.00 82.44 236 ASP A O 1
ATOM 1950 N N . HIS A 1 237 ? 10.246 9.417 -9.911 1.00 77.88 237 HIS A N 1
ATOM 1951 C CA . HIS A 1 237 ? 10.400 8.813 -11.238 1.00 77.88 237 HIS A CA 1
ATOM 1952 C C . HIS A 1 237 ? 10.583 9.869 -12.335 1.00 77.88 237 HIS A C 1
ATOM 1954 O O . HIS A 1 237 ? 11.600 9.864 -13.024 1.00 77.88 237 HIS A O 1
ATOM 1960 N N . SER A 1 238 ? 9.674 10.842 -12.431 1.00 76.88 238 SER A N 1
ATOM 1961 C CA . SER A 1 238 ? 9.718 11.889 -13.463 1.00 76.88 238 SER A CA 1
ATOM 1962 C C . SER A 1 238 ? 10.969 12.770 -13.393 1.00 76.88 238 SER A C 1
ATOM 1964 O O . SER A 1 238 ? 11.399 13.317 -14.405 1.00 76.88 238 SER A O 1
ATOM 1966 N N . ASN A 1 239 ? 11.566 12.912 -12.207 1.00 73.19 239 ASN A N 1
ATOM 1967 C CA . ASN A 1 239 ? 12.775 13.708 -12.001 1.00 73.19 239 ASN A CA 1
ATOM 1968 C C . ASN A 1 239 ? 14.081 12.905 -12.140 1.00 73.19 239 ASN A C 1
ATOM 1970 O O . ASN A 1 239 ? 15.147 13.464 -11.881 1.00 73.19 239 ASN A O 1
ATOM 1974 N N . ASN A 1 240 ? 14.026 11.622 -12.532 1.00 65.06 240 ASN A N 1
ATOM 1975 C CA . ASN A 1 240 ? 15.193 10.743 -12.686 1.00 65.06 240 ASN A CA 1
ATOM 1976 C C . ASN A 1 240 ? 16.151 10.795 -11.483 1.00 65.06 240 ASN A C 1
ATOM 1978 O O . ASN A 1 240 ? 17.360 10.898 -11.668 1.00 65.06 240 ASN A O 1
ATOM 1982 N N . ILE A 1 241 ? 15.638 10.772 -10.247 1.00 60.03 241 ILE A N 1
ATOM 1983 C CA . ILE A 1 241 ? 16.479 10.842 -9.041 1.00 60.03 241 ILE A CA 1
ATOM 1984 C C . ILE A 1 241 ? 17.099 9.447 -8.799 1.00 60.03 241 ILE A C 1
ATOM 1986 O O . ILE A 1 241 ? 16.431 8.588 -8.215 1.00 60.03 241 ILE A O 1
ATOM 1990 N N . PRO A 1 242 ? 18.359 9.179 -9.218 1.00 47.16 242 PRO A N 1
ATOM 1991 C CA . PRO A 1 242 ? 18.865 7.810 -9.388 1.00 47.16 242 PRO A CA 1
ATOM 1992 C C . PRO A 1 242 ? 19.170 7.125 -8.052 1.00 47.16 242 PRO A C 1
ATOM 1994 O O . PRO A 1 242 ? 19.045 5.914 -7.915 1.00 47.16 242 PRO A O 1
ATOM 1997 N N . GLU A 1 243 ? 19.527 7.906 -7.029 1.00 50.12 243 GLU A N 1
ATOM 1998 C CA . GLU A 1 243 ? 19.945 7.411 -5.709 1.00 50.12 243 GLU A CA 1
ATOM 1999 C C . GLU A 1 243 ? 18.814 6.739 -4.904 1.00 50.12 243 GLU A C 1
ATOM 2001 O O . GLU A 1 243 ? 19.060 6.195 -3.826 1.00 50.12 243 GLU A O 1
ATOM 2006 N N . LYS A 1 244 ? 17.570 6.777 -5.401 1.00 51.16 244 LYS A N 1
ATOM 2007 C CA . LYS A 1 244 ? 16.373 6.274 -4.704 1.00 51.16 244 LYS A CA 1
ATOM 2008 C C . LYS A 1 244 ? 15.641 5.148 -5.431 1.00 51.16 244 LYS A C 1
ATOM 2010 O O . LYS A 1 244 ? 14.647 4.654 -4.911 1.00 51.16 244 LYS A O 1
ATOM 2015 N N . GLN A 1 245 ? 16.106 4.737 -6.607 1.00 53.38 245 GLN A N 1
ATOM 2016 C CA . GLN A 1 245 ? 15.422 3.758 -7.448 1.00 53.38 245 GLN A CA 1
ATOM 2017 C C . GLN A 1 245 ? 16.356 2.572 -7.680 1.00 53.38 245 GLN A C 1
ATOM 2019 O O . GLN A 1 245 ? 17.221 2.621 -8.546 1.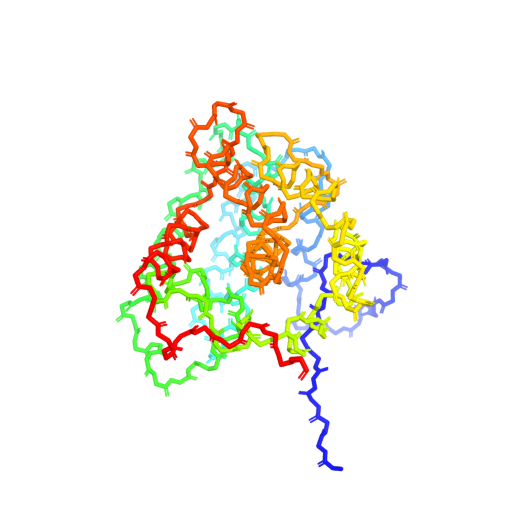00 53.38 245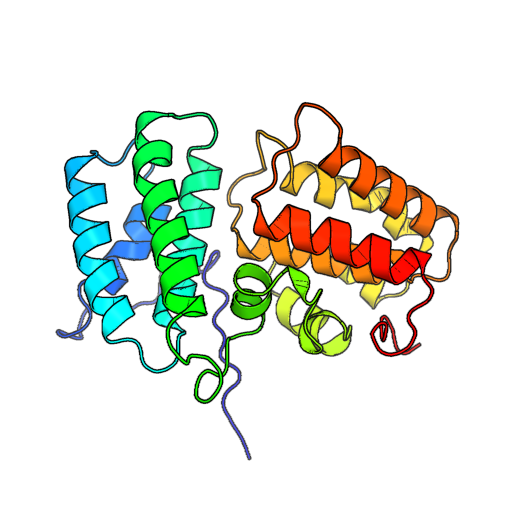 GLN A O 1
ATOM 2024 N N . VAL A 1 246 ? 16.207 1.506 -6.887 1.00 57.97 246 VAL A N 1
ATOM 2025 C CA . VAL A 1 246 ? 16.910 0.227 -7.119 1.00 57.97 246 VAL A CA 1
ATOM 2026 C C . VAL A 1 246 ? 15.862 -0.862 -7.322 1.00 57.97 246 VAL A C 1
ATOM 2028 O O . VAL A 1 246 ? 15.625 -1.666 -6.426 1.00 57.97 246 VAL A O 1
ATOM 2031 N N . PRO A 1 247 ? 15.165 -0.856 -8.465 1.00 57.12 247 PRO A N 1
ATOM 2032 C CA . PRO A 1 247 ? 13.834 -1.432 -8.545 1.00 57.12 247 PRO A CA 1
ATOM 2033 C C . PRO A 1 247 ? 13.900 -2.931 -8.804 1.00 57.12 247 PRO A C 1
ATOM 2035 O O . PRO A 1 247 ? 13.165 -3.704 -8.207 1.00 57.12 247 PRO A O 1
ATOM 2038 N N . ILE A 1 248 ? 14.786 -3.382 -9.683 1.00 52.94 248 ILE A N 1
ATOM 2039 C CA . ILE A 1 248 ? 14.934 -4.789 -10.045 1.00 52.94 248 ILE A CA 1
ATOM 2040 C C . ILE A 1 248 ? 16.402 -4.945 -10.432 1.00 52.94 248 ILE A C 1
ATOM 2042 O O . ILE A 1 248 ? 16.854 -4.324 -11.392 1.00 52.94 248 ILE A O 1
ATOM 2046 N N . ALA A 1 249 ? 17.173 -5.710 -9.658 1.00 49.16 249 ALA A N 1
ATOM 2047 C CA . ALA A 1 249 ? 18.440 -6.213 -10.171 1.00 49.16 249 ALA A CA 1
ATOM 2048 C C . ALA A 1 249 ? 18.075 -7.294 -11.194 1.00 49.16 249 ALA A C 1
ATOM 2050 O O . ALA A 1 249 ? 17.549 -8.339 -10.805 1.00 49.16 249 ALA A O 1
ATOM 2051 N N . LEU A 1 250 ? 18.240 -6.970 -12.477 1.00 45.75 250 LEU A N 1
ATOM 2052 C CA . LEU A 1 250 ? 18.214 -7.944 -13.567 1.00 45.75 250 LEU A CA 1
ATOM 2053 C C . LEU A 1 250 ? 19.376 -8.930 -13.408 1.00 45.75 250 LEU A C 1
ATOM 2055 O O . LEU A 1 250 ? 20.484 -8.468 -13.043 1.00 45.75 250 LEU A O 1
#

Secondary structure (DSSP, 8-state):
----------SS--S----S--TT-TTGGGHHHHHT--S---HHHHHHHHHHHHHHHHT-SSSHHHHHHHHHHHHHHHHTTT-HHHHHHHHHHHHHHHHHHHHS-GGGT----HHHHHHH-GGG-S-HHHHSHHHHHHHGGG-GGGHHHHHHHHTT-HHHHHHHTHHHHHHHBSS--SS--HHHHHHHHHHHHHHHTSS-HHHHHHHHHHHHHHHHSTTB---HHHHHHHHHHHHHHHTT-GGG------

Nearest PDB structures (foldseek):
  5lph-assembly1_A  TM=2.666E-01  e=1.391E+00  Homo sapiens

pLDDT: mean 72.9, std 20.62, range [23.92, 95.94]

Foldseek 3Di:
DDDDDCPDPPPDDPPDDDDPDDDPCVLVVVLVVVLPPDDDDPPVNVVVNLVVLVVVCVVDQACSSVVVVLQSLVLVCLVCQPPPPSNVVSVVSSVVSLVVCVPPCPVPRYPDDQQRCLQNPVLVAHDPQLLELVNLLVVCPPPPLCCVLNVCVVVVVLVCNLVVLVSLLLLFFSNHDPPDTPSSNVSSLSSLLLQCPRPDPSSVVSSVVSLCCQQDPPGGDDDPSSNSNSVNSVVCVVVPVPVRHPRDDD

Radius of gyration: 18.73 Å; Cα contacts (8 Å, |Δi|>4): 217; chains: 1; bounding box: 46×38×54 Å